Protein AF-A0A917TTF2-F1 (afdb_monomer)

Mean predicted aligned error: 17.86 Å

Secondary structure (DSSP, 8-state):
-HHHHHHHHHHHHTT-HHHHHHHHHHHHHHHHHHHHHHHHHHHTT---THHHHHHHHHHHHIIIIIHHHHHHHHHHHHHHHHHHHHHHHHHHIIIIIHHHHHHHHHHHHHHHHHHHHHHHHHHHHHHHHHHHHHHHHHHHHHHS-HHHHHHHHHHHHHHHHHHHHHHHHHHHHHHHS--

InterPro domains:
  IPR019074 Spore cortex biosynthesis protein, YabQ [PF09578] (3-66)
  IPR019074 Spore cortex biosynthesis protein, YabQ [TIGR02893] (2-68)

pLDDT: mean 77.62, std 12.21, range [43.19, 96.94]

Structure (mmCIF, N/CA/C/O backbone):
data_AF-A0A917TTF2-F1
#
_entry.id   AF-A0A917TTF2-F1
#
loop_
_atom_site.group_PDB
_atom_site.id
_atom_site.type_symbol
_atom_site.label_atom_id
_atom_site.label_alt_id
_atom_site.label_comp_id
_atom_site.label_asym_id
_atom_site.label_entity_id
_atom_site.label_seq_id
_atom_site.pdbx_PDB_ins_code
_atom_site.Cartn_x
_atom_site.Cartn_y
_atom_site.Cartn_z
_atom_site.occupancy
_atom_site.B_iso_or_equiv
_atom_site.auth_seq_id
_atom_site.auth_comp_id
_atom_site.auth_asym_id
_atom_site.auth_atom_id
_atom_site.pdbx_PDB_model_num
ATOM 1 N N . MET A 1 1 ? -7.653 -17.403 18.836 1.00 43.19 1 MET A N 1
ATOM 2 C CA . MET A 1 1 ? -7.557 -16.741 17.517 1.00 43.19 1 MET A CA 1
ATOM 3 C C . MET A 1 1 ? -8.223 -15.364 17.493 1.00 43.19 1 MET A C 1
ATOM 5 O O . MET A 1 1 ? -7.494 -14.400 17.351 1.00 43.19 1 MET A O 1
ATOM 9 N N . ALA A 1 2 ? -9.536 -15.215 17.734 1.00 46.69 2 ALA A N 1
ATOM 10 C CA . ALA A 1 2 ? -10.196 -13.890 17.757 1.00 46.69 2 ALA A CA 1
ATOM 11 C C . ALA A 1 2 ? -9.685 -12.933 18.865 1.00 46.69 2 ALA A C 1
ATOM 13 O O . ALA A 1 2 ? -9.541 -11.736 18.640 1.00 46.69 2 ALA A O 1
ATOM 14 N N . LEU A 1 3 ? -9.325 -13.463 20.043 1.00 50.06 3 LEU A N 1
ATOM 15 C CA . LEU A 1 3 ? -8.791 -12.672 21.164 1.00 50.06 3 LEU A CA 1
ATOM 16 C C . LEU A 1 3 ? -7.419 -12.033 20.857 1.00 50.06 3 LEU A C 1
ATOM 18 O O . LEU A 1 3 ? -7.104 -10.950 21.342 1.00 50.06 3 LEU A O 1
ATOM 22 N N . GLU A 1 4 ? -6.599 -12.697 20.040 1.00 48.78 4 GLU A N 1
ATOM 23 C CA . GLU A 1 4 ? -5.262 -12.216 19.668 1.00 48.78 4 GLU A CA 1
ATOM 24 C C . GLU A 1 4 ? -5.337 -11.112 18.611 1.00 48.78 4 GLU A C 1
ATOM 26 O O . GLU A 1 4 ? -4.549 -10.169 18.645 1.00 48.78 4 GLU A O 1
ATOM 31 N N . THR A 1 5 ? -6.318 -11.183 17.705 1.00 56.19 5 THR A N 1
ATOM 32 C CA . THR A 1 5 ? -6.601 -10.104 16.751 1.00 56.19 5 THR A CA 1
ATOM 33 C C . THR A 1 5 ? -7.140 -8.873 17.482 1.00 56.19 5 THR A C 1
ATOM 35 O O . THR A 1 5 ? -6.678 -7.765 17.223 1.00 56.19 5 THR A O 1
ATOM 38 N N . PHE A 1 6 ? -8.027 -9.067 18.464 1.00 59.03 6 PHE A N 1
ATOM 39 C CA . PHE A 1 6 ? -8.585 -7.985 19.282 1.00 59.03 6 PHE A CA 1
ATOM 40 C C . PHE A 1 6 ? -7.506 -7.247 20.093 1.00 59.03 6 PHE A C 1
ATOM 42 O O . PHE A 1 6 ? -7.416 -6.023 20.018 1.00 59.03 6 PHE A O 1
ATOM 49 N N . ARG A 1 7 ? -6.604 -7.982 20.766 1.00 55.06 7 ARG A N 1
ATOM 50 C CA . ARG A 1 7 ? -5.466 -7.392 21.507 1.00 55.06 7 ARG A CA 1
ATOM 51 C C . ARG A 1 7 ? -4.496 -6.612 20.622 1.00 55.06 7 ARG A C 1
ATOM 53 O O . ARG A 1 7 ? -3.885 -5.659 21.082 1.00 55.06 7 ARG A O 1
ATOM 60 N N . ARG A 1 8 ? -4.346 -6.993 19.351 1.00 56.19 8 ARG A N 1
ATOM 61 C CA . ARG A 1 8 ? -3.446 -6.308 18.409 1.00 56.19 8 ARG A CA 1
ATOM 62 C C . ARG A 1 8 ? -4.051 -5.023 17.829 1.00 56.19 8 ARG A C 1
ATOM 64 O O . ARG A 1 8 ? -3.306 -4.131 17.432 1.00 56.19 8 ARG A O 1
ATOM 71 N N . PHE A 1 9 ? -5.380 -4.908 17.798 1.00 56.12 9 PHE A N 1
ATOM 72 C CA . PHE A 1 9 ? -6.087 -3.670 17.440 1.00 56.12 9 PHE A CA 1
ATOM 73 C C . PHE A 1 9 ? -6.319 -2.736 18.642 1.00 56.12 9 PHE A C 1
ATOM 75 O O . PHE A 1 9 ? -6.465 -1.528 18.448 1.00 56.12 9 PHE A O 1
ATOM 82 N N . GLU A 1 10 ? -6.272 -3.256 19.871 1.00 58.41 10 GLU A N 1
ATOM 83 C CA . GLU A 1 10 ? -6.320 -2.475 21.117 1.00 58.41 10 GLU A CA 1
ATOM 84 C C . GLU A 1 10 ? -5.201 -1.414 21.188 1.00 58.41 10 GLU A C 1
ATOM 86 O O . GLU A 1 10 ? -5.439 -0.276 21.598 1.00 58.41 10 GLU A O 1
ATOM 91 N N . ASP A 1 11 ? -4.009 -1.731 20.672 1.00 56.56 11 ASP A N 1
ATOM 92 C CA . ASP A 1 11 ? -2.872 -0.801 20.615 1.00 56.56 11 ASP A CA 1
ATOM 93 C C . ASP A 1 11 ? -3.078 0.373 19.636 1.00 56.56 11 ASP A C 1
ATOM 95 O O . ASP A 1 11 ? -2.520 1.456 19.836 1.00 56.56 11 ASP A O 1
ATOM 99 N N . TYR A 1 12 ? -3.907 0.209 18.598 1.00 55.00 12 TYR A N 1
ATOM 100 C CA . TYR A 1 12 ? -4.188 1.276 17.628 1.00 55.00 12 TYR A CA 1
ATOM 101 C C . TYR A 1 12 ? -5.208 2.294 18.154 1.00 55.00 12 TYR A C 1
ATOM 103 O O . TYR A 1 12 ? -5.070 3.489 17.884 1.00 55.00 12 TYR A O 1
ATOM 111 N N . TRP A 1 13 ? -6.196 1.856 18.942 1.00 53.78 13 TRP A N 1
ATOM 112 C CA . TRP A 1 13 ? -7.197 2.757 19.535 1.00 53.78 13 TRP A CA 1
ATOM 113 C C . TRP A 1 13 ? -6.643 3.551 20.727 1.00 53.78 13 TRP A C 1
ATOM 115 O O . TRP A 1 13 ? -7.044 4.694 20.953 1.00 53.78 13 TRP A O 1
ATOM 125 N N . LYS A 1 14 ? -5.645 2.995 21.428 1.00 51.41 14 LYS A N 1
ATOM 126 C CA . LYS A 1 14 ? -4.954 3.629 22.565 1.00 51.41 14 LYS A CA 1
ATOM 127 C C . LYS A 1 14 ? -4.203 4.920 22.225 1.00 51.41 14 LYS A C 1
ATOM 129 O O . LYS A 1 14 ? -3.852 5.672 23.130 1.00 51.41 14 LYS A O 1
ATOM 134 N N . LYS A 1 15 ? -3.935 5.193 20.943 1.00 57.72 15 LYS A N 1
ATOM 135 C CA . LYS A 1 15 ? -3.137 6.357 20.523 1.00 57.72 15 LYS A CA 1
ATOM 136 C C . LYS A 1 15 ? -3.909 7.680 20.556 1.00 57.72 15 LYS A C 1
ATOM 138 O O . LYS A 1 15 ? -3.298 8.725 20.761 1.00 57.72 15 LYS A O 1
ATOM 143 N N . ASN A 1 16 ? -5.236 7.647 20.405 1.00 61.50 16 ASN A N 1
ATOM 144 C CA . ASN A 1 16 ? -6.077 8.845 20.462 1.00 61.50 16 ASN A CA 1
ATOM 145 C C . ASN A 1 16 ? -6.651 9.034 21.866 1.00 61.50 16 ASN A C 1
ATOM 147 O O . ASN A 1 16 ? -7.803 8.699 22.141 1.00 61.50 16 ASN A O 1
ATOM 151 N N . ILE A 1 17 ? -5.830 9.623 22.738 1.00 70.50 17 ILE A N 1
ATOM 152 C CA . ILE A 1 17 ? -6.153 9.904 24.143 1.00 70.50 17 ILE A CA 1
ATOM 153 C C . ILE A 1 17 ? -7.509 10.616 24.290 1.00 70.50 17 ILE A C 1
ATOM 155 O O . ILE A 1 17 ? -8.318 10.231 25.125 1.00 70.50 17 ILE A O 1
ATOM 159 N N . ILE A 1 18 ? -7.808 11.579 23.412 1.00 71.44 18 ILE A N 1
ATOM 160 C CA . ILE A 1 18 ? -9.041 12.382 23.459 1.00 71.44 18 ILE A CA 1
ATOM 161 C C . ILE A 1 18 ? -10.286 11.517 23.235 1.00 71.44 18 ILE A C 1
ATOM 163 O O . ILE A 1 18 ? -11.265 11.636 23.967 1.00 71.44 18 ILE A O 1
ATOM 167 N N . PHE A 1 19 ? -10.249 10.627 22.240 1.00 69.00 19 PHE A N 1
ATOM 168 C CA . PHE A 1 19 ? -11.382 9.754 21.936 1.00 69.00 19 PHE A CA 1
ATOM 169 C C . PHE A 1 19 ? -11.613 8.747 23.064 1.00 69.00 19 PHE A C 1
ATOM 171 O O . PHE A 1 19 ? -12.755 8.506 23.449 1.00 69.00 19 PHE A O 1
ATOM 178 N N . ASN A 1 20 ? -10.530 8.215 23.635 1.00 71.38 20 ASN A N 1
ATOM 179 C CA . ASN A 1 20 ? -10.618 7.267 24.738 1.00 71.38 20 ASN A CA 1
ATOM 180 C C . ASN A 1 20 ? -11.238 7.919 25.984 1.00 71.38 20 ASN A C 1
ATOM 182 O O . ASN A 1 20 ? -12.194 7.383 26.535 1.00 71.38 20 ASN A O 1
ATOM 186 N N . TYR A 1 21 ? -10.789 9.126 26.349 1.00 77.38 21 TYR A N 1
ATOM 187 C CA . TYR A 1 21 ? -11.379 9.878 27.460 1.00 77.38 21 TYR A CA 1
ATOM 188 C C . TYR A 1 21 ? -12.840 10.258 27.213 1.00 77.38 21 TYR A C 1
ATOM 190 O O . TYR A 1 21 ? -13.649 10.177 28.132 1.00 77.38 21 TYR A O 1
ATOM 198 N N . MET A 1 22 ? -13.210 10.647 25.989 1.00 75.38 22 MET A N 1
ATOM 199 C CA . MET A 1 22 ? -14.601 10.983 25.663 1.00 75.38 22 MET A CA 1
ATOM 200 C C . MET A 1 22 ? -15.526 9.768 25.812 1.00 75.38 22 MET A C 1
ATOM 202 O O . MET A 1 22 ? -16.625 9.887 26.359 1.00 75.38 22 MET A O 1
ATOM 206 N N . MET A 1 23 ? -15.075 8.599 25.351 1.00 73.75 23 MET A N 1
ATOM 207 C CA . MET A 1 23 ? -15.818 7.345 25.482 1.00 73.75 23 MET A CA 1
ATOM 208 C C . MET A 1 23 ? -15.903 6.896 26.942 1.00 73.75 23 MET A C 1
ATOM 210 O O . MET A 1 23 ? -16.971 6.484 27.387 1.00 73.75 23 MET A O 1
ATOM 214 N N . GLU A 1 24 ? -14.818 7.035 27.703 1.00 77.69 24 GLU A N 1
ATOM 215 C CA . GLU A 1 24 ? -14.765 6.687 29.123 1.00 77.69 24 GLU A CA 1
ATOM 216 C C . GLU A 1 24 ? -15.676 7.595 29.964 1.00 77.69 24 GLU A C 1
ATOM 218 O O . GLU A 1 24 ? -16.508 7.100 30.722 1.00 77.69 24 GLU A O 1
ATOM 223 N N . ILE A 1 25 ? -15.616 8.915 29.763 1.00 79.56 25 ILE A N 1
ATOM 224 C CA . ILE A 1 25 ? -16.509 9.882 30.422 1.00 79.56 25 ILE A CA 1
ATOM 225 C C . ILE A 1 25 ? -17.969 9.604 30.065 1.00 79.56 25 ILE A C 1
ATOM 227 O O . ILE A 1 25 ? -18.820 9.577 30.954 1.00 79.56 25 ILE A O 1
ATOM 231 N N . SER A 1 26 ? -18.267 9.366 28.785 1.00 73.56 26 SER A N 1
ATOM 232 C CA . SER A 1 26 ? -19.633 9.059 28.347 1.00 73.56 26 SER A CA 1
ATOM 233 C C . SER A 1 26 ? -20.140 7.769 28.982 1.00 73.56 26 SER A C 1
ATOM 235 O O . SER A 1 26 ? -21.276 7.725 29.442 1.00 73.56 26 SER A O 1
ATOM 237 N N . PHE A 1 27 ? -19.296 6.740 29.066 1.00 79.31 27 PHE A N 1
ATOM 238 C CA . PHE A 1 27 ? -19.631 5.479 29.717 1.00 79.31 27 PHE A CA 1
ATOM 239 C C . PHE A 1 27 ? -19.938 5.672 31.208 1.00 79.31 27 PHE A C 1
ATOM 241 O O . PHE A 1 27 ? -21.000 5.251 31.667 1.00 79.31 27 PHE A O 1
ATOM 248 N N . TRP A 1 28 ? -19.064 6.356 31.954 1.00 79.62 28 TRP A N 1
ATOM 249 C CA . TRP A 1 28 ? -19.274 6.625 33.380 1.00 79.62 28 TRP A CA 1
ATOM 250 C C . TRP A 1 28 ? -20.521 7.472 33.639 1.00 79.62 28 TRP A C 1
ATOM 252 O O . TRP A 1 28 ? -21.269 7.195 34.580 1.00 79.62 28 TRP A O 1
ATOM 262 N N . LEU A 1 29 ? -20.783 8.472 32.796 1.00 81.75 29 LEU A N 1
ATOM 263 C CA . LEU A 1 29 ? -21.955 9.333 32.920 1.00 81.75 29 LEU A CA 1
ATOM 264 C C . LEU A 1 29 ? -23.242 8.542 32.673 1.00 81.75 29 LEU A C 1
ATOM 266 O O . LEU A 1 29 ? -24.164 8.614 33.480 1.00 81.75 29 LEU A O 1
ATOM 270 N N . LEU A 1 30 ? -23.281 7.731 31.616 1.00 82.88 30 LEU A N 1
ATOM 271 C CA . LEU A 1 30 ? -24.442 6.913 31.262 1.00 82.88 30 LEU A CA 1
ATOM 272 C C . LEU A 1 30 ? -24.700 5.828 32.322 1.00 82.88 30 LEU A C 1
ATOM 274 O O . LEU A 1 30 ? -25.840 5.646 32.747 1.00 82.88 30 LEU A O 1
ATOM 278 N N . GLN A 1 31 ? -23.643 5.187 32.830 1.00 78.94 31 GLN A N 1
ATOM 279 C CA . GLN A 1 31 ? -23.720 4.221 33.930 1.00 78.94 31 GLN A CA 1
ATOM 280 C C . GLN A 1 31 ? -24.285 4.859 35.207 1.00 78.94 31 GLN A C 1
ATOM 282 O O . GLN A 1 31 ? -25.188 4.303 35.834 1.00 78.94 31 GLN A O 1
ATOM 287 N N . THR A 1 32 ? -23.792 6.044 35.575 1.00 81.38 32 THR A N 1
ATOM 288 C CA . THR A 1 32 ? -24.266 6.777 36.759 1.00 81.38 32 THR A CA 1
ATOM 289 C C . THR A 1 32 ? -25.716 7.220 36.581 1.00 81.38 32 THR A C 1
ATOM 291 O O . THR A 1 32 ? -26.508 7.096 37.511 1.00 81.38 32 THR A O 1
ATOM 294 N N . LEU A 1 33 ? -26.093 7.669 35.379 1.00 83.44 33 LEU A N 1
ATOM 295 C CA . LEU A 1 33 ? -27.455 8.090 35.056 1.00 83.44 33 LEU A CA 1
ATOM 296 C C . LEU A 1 33 ? -28.449 6.926 35.159 1.00 83.44 33 LEU A C 1
ATOM 298 O O . LEU A 1 33 ? -29.500 7.074 35.777 1.00 83.44 33 LEU A O 1
ATOM 302 N N . ILE A 1 34 ? -28.104 5.761 34.599 1.00 81.56 34 ILE A N 1
ATOM 303 C CA . ILE A 1 34 ? -28.922 4.542 34.693 1.00 81.56 34 ILE A CA 1
ATOM 304 C C . ILE A 1 34 ? -29.066 4.115 36.153 1.00 81.56 34 ILE A C 1
ATOM 306 O O . ILE A 1 34 ? -30.174 3.824 36.605 1.00 81.56 34 ILE A O 1
ATOM 310 N N . LEU A 1 35 ? -27.961 4.095 36.901 1.00 77.44 35 LEU A N 1
ATOM 311 C CA . LEU A 1 35 ? -27.954 3.667 38.296 1.00 77.44 35 LEU A CA 1
ATOM 312 C C . LEU A 1 35 ? -28.788 4.612 39.175 1.00 77.44 35 LEU A C 1
ATOM 314 O O . LEU A 1 35 ? -29.586 4.149 39.988 1.00 77.44 35 LEU A O 1
ATOM 318 N N . PHE A 1 36 ? -28.671 5.923 38.955 1.00 77.88 36 PHE A N 1
ATOM 319 C CA . PHE A 1 36 ? -29.456 6.944 39.647 1.00 77.88 36 PHE A CA 1
ATOM 320 C C . PHE A 1 36 ? -30.945 6.878 39.285 1.00 77.88 36 PHE A C 1
ATOM 322 O O . PHE A 1 36 ? -31.795 6.939 40.171 1.00 77.88 36 PHE A O 1
ATOM 329 N N . TYR A 1 37 ? -31.272 6.691 38.002 1.00 80.44 37 TYR A N 1
ATOM 330 C CA . TYR A 1 37 ? -32.652 6.517 37.544 1.00 80.44 37 TYR A CA 1
ATOM 331 C C . TYR A 1 37 ? -33.309 5.290 38.187 1.00 80.44 37 TYR A C 1
ATOM 333 O O . TYR A 1 37 ? -34.432 5.374 38.684 1.00 80.44 37 TYR A O 1
ATOM 341 N N . LEU A 1 38 ? -32.592 4.166 38.249 1.00 76.19 38 LEU A N 1
ATOM 342 C CA . LEU A 1 38 ? -33.085 2.948 38.889 1.00 76.19 38 LEU A CA 1
ATOM 343 C C . LEU A 1 38 ? -33.321 3.154 40.398 1.00 76.19 38 LEU A C 1
ATOM 345 O O . LEU A 1 38 ? -34.359 2.757 40.924 1.00 76.19 38 LEU A O 1
ATOM 349 N N . LEU A 1 39 ? -32.387 3.817 41.089 1.00 72.62 39 LEU A N 1
ATOM 350 C CA . LEU A 1 39 ? -32.505 4.193 42.506 1.00 72.62 39 LEU A CA 1
ATOM 351 C C . LEU A 1 39 ? -33.721 5.089 42.778 1.00 72.62 39 LEU A C 1
ATOM 353 O O . LEU A 1 39 ? -34.422 4.908 43.779 1.00 72.62 39 LEU A O 1
ATOM 357 N N . PHE A 1 40 ? -33.969 6.041 41.880 1.00 73.00 40 PHE A N 1
ATOM 358 C CA . PHE A 1 40 ? -35.092 6.964 41.969 1.00 73.00 40 PHE A CA 1
ATOM 359 C C . PHE A 1 40 ? -36.432 6.237 41.806 1.00 73.00 40 PHE A C 1
ATOM 361 O O . PHE A 1 40 ? -37.310 6.385 42.653 1.00 73.00 40 PHE A O 1
ATOM 368 N N . VAL A 1 41 ? -36.565 5.397 40.773 1.00 72.44 41 VAL A N 1
ATOM 369 C CA . VAL A 1 41 ? -37.809 4.663 40.475 1.00 72.44 41 VAL A CA 1
ATOM 370 C C . VAL A 1 41 ? -38.163 3.654 41.566 1.00 72.44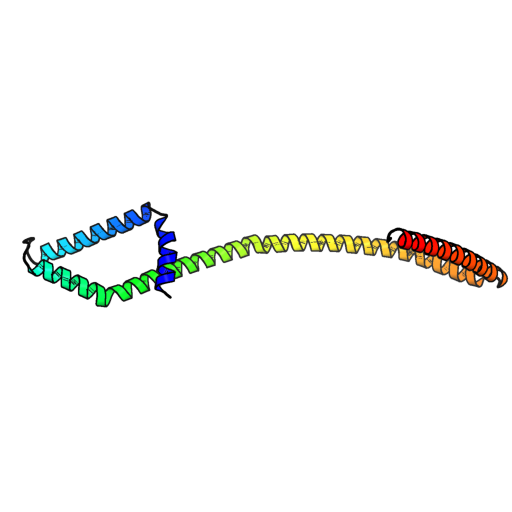 41 VAL A C 1
ATOM 372 O O . VAL A 1 41 ? -39.335 3.494 41.894 1.00 72.44 41 VAL A O 1
ATOM 375 N N . VAL A 1 42 ? -37.172 2.952 42.118 1.00 67.00 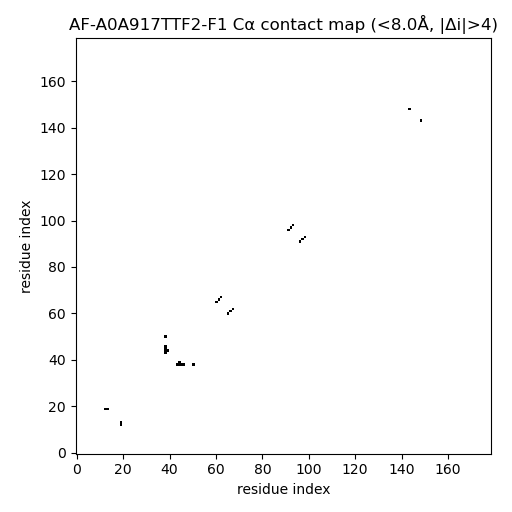42 VAL A N 1
ATOM 376 C CA . VAL A 1 42 ? -37.442 1.809 43.003 1.00 67.00 42 VAL A CA 1
ATOM 377 C C . VAL A 1 42 ? -37.620 2.226 44.461 1.00 67.00 42 VAL A C 1
ATOM 379 O O . VAL A 1 42 ? -38.318 1.531 45.197 1.00 67.00 42 VAL A O 1
ATOM 382 N N . ASN A 1 43 ? -36.994 3.318 44.914 1.00 65.12 43 ASN A N 1
ATOM 383 C CA . ASN A 1 43 ? -36.935 3.578 46.355 1.00 65.12 43 ASN A CA 1
ATOM 384 C C . ASN A 1 43 ? -36.917 5.057 46.768 1.00 65.12 43 ASN A C 1
ATOM 386 O O . ASN A 1 43 ? -36.477 5.354 47.877 1.00 65.12 43 ASN A O 1
ATOM 390 N N . ASN A 1 44 ? -37.328 5.995 45.900 1.00 70.25 44 ASN A N 1
ATOM 391 C CA . ASN A 1 44 ? -37.220 7.443 46.157 1.00 70.25 44 ASN A CA 1
ATOM 392 C C . ASN A 1 44 ? -35.806 7.882 46.623 1.00 70.25 44 ASN A C 1
ATOM 394 O O . ASN A 1 44 ? -35.660 8.905 47.288 1.00 70.25 44 ASN A O 1
ATOM 398 N N . GLY A 1 45 ? -34.756 7.115 46.294 1.00 63.53 45 GLY A N 1
ATOM 399 C CA . GLY A 1 45 ? -33.373 7.391 46.703 1.00 63.53 45 GLY A CA 1
ATOM 400 C C . GLY A 1 45 ? -32.885 6.752 48.015 1.00 63.53 45 GLY A C 1
ATOM 401 O O . GLY A 1 45 ? -31.758 7.034 48.416 1.00 63.53 45 GLY A O 1
ATOM 402 N N . GLU A 1 46 ? -33.649 5.879 48.686 1.00 65.06 46 GLU A N 1
ATOM 403 C CA . GLU A 1 46 ? -33.177 5.208 49.911 1.00 65.06 46 GLU A CA 1
ATOM 404 C C . GLU A 1 46 ? -32.314 3.962 49.602 1.00 65.06 46 GLU A C 1
ATOM 406 O O . GLU A 1 46 ? -32.724 3.052 48.872 1.00 65.06 46 GLU A O 1
ATOM 411 N N . VAL A 1 47 ? -31.099 3.890 50.159 1.00 62.12 47 VAL A N 1
ATOM 412 C CA . VAL A 1 47 ? -30.149 2.802 49.867 1.00 62.12 47 VAL A CA 1
ATOM 413 C C . VAL A 1 47 ? -30.451 1.580 50.741 1.00 62.12 47 VAL A C 1
ATOM 415 O O . VAL A 1 47 ? -30.235 1.602 51.950 1.00 62.12 47 VAL A O 1
ATOM 418 N N . ARG A 1 48 ? -30.939 0.489 50.135 1.00 70.88 48 ARG A N 1
ATOM 419 C CA . ARG A 1 48 ? -31.239 -0.789 50.810 1.00 70.88 48 ARG A CA 1
ATOM 420 C C . ARG A 1 48 ? -30.629 -1.984 50.061 1.00 70.88 48 ARG A C 1
ATOM 422 O O . ARG A 1 48 ? -30.258 -1.879 48.893 1.00 70.88 48 ARG A O 1
ATOM 429 N N . PHE A 1 49 ? -30.549 -3.138 50.731 1.00 73.12 49 PHE A N 1
ATOM 430 C CA . PHE A 1 49 ? -29.861 -4.365 50.278 1.00 73.12 49 PHE A CA 1
ATOM 431 C C . PHE A 1 49 ? -30.229 -4.839 48.854 1.00 73.12 49 PHE A C 1
ATOM 433 O O . PHE A 1 49 ? -29.419 -5.446 48.159 1.00 73.12 49 PHE A O 1
ATOM 440 N N . TYR A 1 50 ? -31.427 -4.514 48.368 1.00 71.69 50 TYR A N 1
ATOM 441 C CA . TYR A 1 50 ? -31.909 -4.888 47.034 1.00 71.69 50 TYR A CA 1
ATOM 442 C C . TYR A 1 50 ? -31.124 -4.227 45.890 1.00 71.69 50 TYR A C 1
ATOM 444 O O . TYR A 1 50 ? -31.098 -4.773 44.792 1.00 71.69 50 TYR A O 1
ATOM 452 N N . ILE A 1 51 ? -30.441 -3.101 46.133 1.00 73.94 51 ILE A N 1
ATOM 453 C CA . ILE A 1 51 ? -29.584 -2.442 45.131 1.00 73.94 51 ILE A CA 1
ATOM 454 C C . ILE A 1 51 ? -28.375 -3.318 44.801 1.00 73.94 51 ILE A C 1
ATOM 456 O O . ILE A 1 51 ? -28.029 -3.469 43.633 1.00 73.94 51 ILE A O 1
ATOM 460 N N . PHE A 1 52 ? -27.777 -3.968 45.802 1.00 75.19 52 PHE A N 1
ATOM 461 C CA . PHE A 1 52 ? -26.705 -4.937 45.566 1.00 75.19 52 PHE A CA 1
ATOM 462 C C . PHE A 1 52 ? -27.196 -6.112 44.722 1.00 75.19 52 PHE A C 1
ATOM 464 O O . PHE A 1 52 ? -26.512 -6.537 43.792 1.00 75.19 52 PHE A O 1
ATOM 471 N N . LEU A 1 53 ? -28.410 -6.594 44.997 1.00 79.31 53 LEU A N 1
ATOM 472 C CA . LEU A 1 53 ? -29.028 -7.665 44.222 1.00 79.31 53 LEU A CA 1
ATOM 473 C C . LEU A 1 53 ? -29.332 -7.230 42.780 1.00 79.31 53 LEU A C 1
ATOM 475 O O . LEU A 1 53 ? -29.079 -7.990 41.850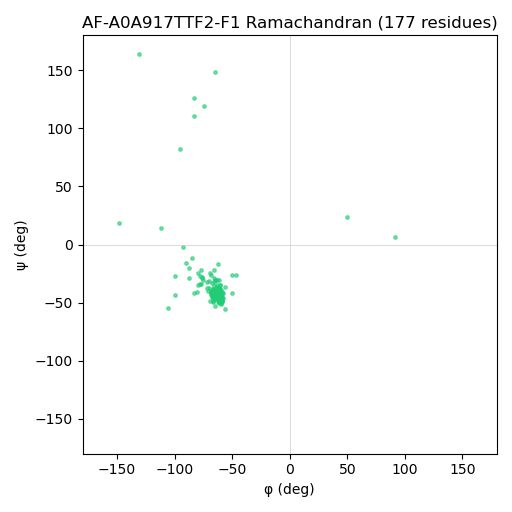 1.00 79.31 53 LEU A O 1
ATOM 479 N N . ALA A 1 54 ? -29.813 -6.001 42.581 1.00 80.06 54 ALA A N 1
ATOM 480 C CA . ALA A 1 54 ? -30.070 -5.427 41.263 1.00 80.06 54 ALA A CA 1
ATOM 481 C C . ALA A 1 54 ? -28.778 -5.225 40.457 1.00 80.06 54 ALA A C 1
ATOM 483 O O . ALA A 1 54 ? -28.761 -5.526 39.267 1.00 80.06 54 ALA A O 1
ATOM 484 N N . VAL A 1 55 ? -27.683 -4.791 41.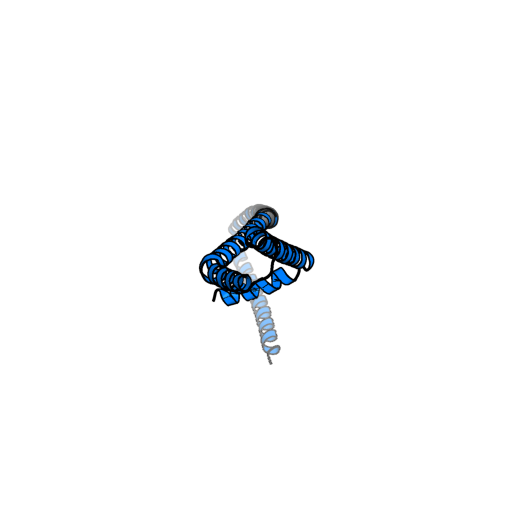091 1.00 78.56 55 VAL A N 1
ATOM 485 C CA . VAL A 1 55 ? -26.366 -4.659 40.443 1.00 78.56 55 VAL A CA 1
ATOM 486 C C . VAL A 1 55 ? -25.801 -6.029 40.062 1.00 78.56 55 VAL A C 1
ATOM 488 O O . VAL A 1 55 ? -25.357 -6.208 38.930 1.00 78.56 55 VAL A O 1
ATOM 491 N N . LEU A 1 56 ? -25.864 -7.018 40.959 1.00 82.00 56 LEU A N 1
ATOM 492 C CA . LEU A 1 56 ? -25.413 -8.384 40.668 1.00 82.00 56 LEU A CA 1
ATOM 493 C C . LEU A 1 56 ? -26.249 -9.040 39.559 1.00 82.00 56 LEU A C 1
ATOM 495 O O . LEU A 1 56 ? -25.697 -9.655 38.647 1.00 82.00 56 LEU A O 1
ATOM 499 N N . CYS A 1 57 ? -27.571 -8.873 39.602 1.00 82.00 57 CYS A N 1
ATOM 500 C CA . CYS A 1 57 ? -28.480 -9.393 38.583 1.00 82.00 57 CYS A CA 1
ATOM 501 C C . CYS A 1 57 ? -28.289 -8.676 37.238 1.00 82.00 57 CYS A C 1
ATOM 503 O O . CYS A 1 57 ? -28.192 -9.326 36.200 1.00 82.00 57 CYS A O 1
ATOM 505 N N . GLY A 1 58 ? -28.142 -7.349 37.251 1.00 81.50 58 GLY A N 1
ATOM 506 C CA . GLY A 1 58 ? -27.837 -6.549 36.067 1.00 81.50 58 GLY A CA 1
ATOM 507 C C . GLY A 1 58 ? -26.503 -6.940 35.431 1.00 81.50 58 GLY A C 1
ATOM 508 O O . GLY A 1 58 ? -26.425 -7.077 34.212 1.00 81.50 58 GLY A O 1
ATOM 509 N N . PHE A 1 59 ? -25.478 -7.214 36.243 1.00 80.19 59 PHE A N 1
ATOM 510 C CA . PHE A 1 59 ? -24.191 -7.717 35.764 1.00 80.19 59 PHE A CA 1
ATOM 511 C C . PHE A 1 59 ? -24.316 -9.110 35.132 1.00 80.19 59 PHE A C 1
ATOM 513 O O . PHE A 1 59 ? -23.804 -9.335 34.036 1.00 80.19 59 PHE A O 1
ATOM 520 N N . ALA A 1 60 ? -25.045 -10.034 35.763 1.00 83.06 60 ALA A N 1
ATOM 521 C CA . ALA A 1 60 ? -25.282 -11.370 35.212 1.00 83.06 60 ALA A CA 1
ATOM 522 C C . ALA A 1 60 ? -26.104 -11.333 33.906 1.00 83.06 60 ALA A C 1
ATOM 524 O O . ALA A 1 60 ? -25.801 -12.051 32.946 1.00 83.06 60 ALA A O 1
ATOM 525 N N . ALA A 1 61 ? -27.114 -10.465 33.835 1.00 81.12 61 ALA A N 1
ATOM 526 C CA . ALA A 1 61 ? -27.903 -10.237 32.629 1.00 81.12 61 ALA A CA 1
ATOM 527 C C . ALA A 1 61 ? -27.049 -9.622 31.509 1.00 81.12 61 ALA A C 1
ATOM 529 O O . ALA A 1 61 ? -27.084 -10.098 30.375 1.00 81.12 61 ALA A O 1
ATOM 530 N N . TYR A 1 62 ? -26.217 -8.625 31.824 1.00 76.62 62 TYR A N 1
ATOM 531 C CA . TYR A 1 62 ? -25.265 -8.048 30.875 1.00 76.62 62 TYR A CA 1
ATOM 532 C C . TYR A 1 62 ? -24.294 -9.104 30.331 1.00 76.62 62 TYR A C 1
ATOM 534 O O . TYR A 1 62 ? -24.138 -9.239 29.115 1.00 76.62 62 TYR A O 1
ATOM 542 N N . GLN A 1 63 ? -23.698 -9.901 31.219 1.00 76.75 63 GLN A N 1
ATOM 543 C CA . GLN A 1 63 ? -22.722 -10.923 30.852 1.00 76.75 63 GLN A CA 1
ATOM 544 C C . GLN A 1 63 ? -23.330 -12.025 29.970 1.00 76.75 63 GLN A C 1
ATOM 546 O O . GLN A 1 63 ? -22.673 -12.503 29.047 1.00 76.75 63 GLN A O 1
ATOM 551 N N . SER A 1 64 ? -24.575 -12.431 30.236 1.00 78.31 64 SER A N 1
ATOM 552 C CA . SER A 1 64 ? -25.234 -13.532 29.517 1.00 78.31 64 SER A CA 1
ATOM 553 C C . SER A 1 64 ? -25.874 -13.113 28.190 1.00 78.31 64 SER A C 1
ATOM 555 O O . SER A 1 64 ? -25.751 -13.838 27.204 1.00 78.31 64 SER A O 1
ATOM 557 N N . LEU A 1 65 ? -26.537 -11.953 28.138 1.00 73.94 65 LEU A N 1
ATOM 558 C CA . LEU A 1 65 ? -27.308 -11.515 26.967 1.00 73.94 65 LEU A CA 1
ATOM 559 C C . LEU A 1 65 ? -26.542 -10.521 26.094 1.00 73.94 65 LEU A C 1
ATOM 561 O O . LEU A 1 65 ? -26.551 -10.625 24.866 1.00 73.94 65 LEU A O 1
ATOM 565 N N . PHE A 1 66 ? -25.872 -9.552 26.712 1.00 74.12 66 PHE A N 1
ATOM 566 C CA . PHE A 1 66 ? -25.383 -8.372 26.001 1.00 74.12 66 PHE A CA 1
ATOM 567 C C . PHE A 1 66 ? -23.902 -8.446 25.644 1.00 74.12 66 PHE A C 1
ATOM 569 O O . PHE A 1 66 ? -23.521 -7.893 24.615 1.00 74.12 66 PHE A O 1
ATOM 576 N N . ALA A 1 67 ? -23.078 -9.181 26.395 1.00 76.00 67 ALA A N 1
ATOM 577 C CA . ALA A 1 67 ? -21.644 -9.291 26.116 1.00 76.00 67 ALA A CA 1
ATOM 578 C C . ALA A 1 67 ? -21.357 -9.862 24.713 1.00 76.00 67 ALA A C 1
ATOM 580 O O . ALA A 1 67 ? -20.557 -9.309 23.959 1.00 76.00 67 ALA A O 1
ATOM 581 N N . SER A 1 68 ? -22.055 -10.933 24.315 1.00 75.12 68 SER A N 1
ATOM 582 C CA . SER A 1 68 ? -21.867 -11.532 22.985 1.00 75.12 68 SER A CA 1
ATOM 583 C C . SER A 1 68 ? -22.362 -10.616 21.861 1.00 75.12 68 SER A C 1
ATOM 585 O O . SER A 1 68 ? -21.700 -10.479 20.831 1.00 75.12 68 SER A O 1
ATOM 587 N N . TYR A 1 69 ? -23.508 -9.960 22.062 1.00 76.88 69 TYR A N 1
ATOM 588 C CA . TYR A 1 69 ? -24.074 -9.036 21.080 1.00 76.88 69 TYR A CA 1
ATOM 589 C C . TYR A 1 69 ? -23.194 -7.795 20.898 1.00 76.88 69 TYR A C 1
ATOM 591 O O . TYR A 1 69 ? -22.885 -7.418 19.768 1.00 76.88 69 TYR A O 1
ATOM 599 N N . TYR A 1 70 ? -22.729 -7.214 22.003 1.00 75.25 70 TYR A N 1
ATOM 600 C CA . TYR A 1 70 ? -21.853 -6.049 22.015 1.00 75.25 70 TYR A CA 1
ATOM 601 C C . TYR A 1 70 ? -20.531 -6.328 21.293 1.00 75.25 70 TYR A C 1
ATOM 603 O O . TYR A 1 70 ? -20.167 -5.577 20.390 1.00 75.25 70 TYR A O 1
ATOM 611 N N . CYS A 1 71 ? -19.860 -7.447 21.597 1.00 77.69 71 CYS A N 1
ATOM 612 C CA . CYS A 1 71 ? -18.622 -7.825 20.909 1.00 77.69 71 CYS A CA 1
ATOM 613 C C . CYS A 1 71 ? -18.829 -8.008 19.399 1.00 77.69 71 CYS A C 1
ATOM 615 O O . CYS A 1 71 ? -18.042 -7.499 18.605 1.00 77.69 71 CYS A O 1
ATOM 617 N N . ARG A 1 72 ? -19.917 -8.675 18.985 1.00 74.19 72 ARG A N 1
ATOM 618 C CA . ARG A 1 72 ? -20.235 -8.872 17.558 1.00 74.19 72 ARG A CA 1
ATOM 619 C C . ARG A 1 72 ? -20.523 -7.559 16.837 1.00 74.19 72 ARG A C 1
ATOM 621 O O . ARG A 1 72 ? -20.119 -7.392 15.689 1.00 74.19 72 ARG A O 1
ATOM 628 N N . LEU A 1 73 ? -21.239 -6.641 17.484 1.00 79.75 73 LEU A N 1
ATOM 629 C CA . LEU A 1 73 ? -21.563 -5.336 16.916 1.00 79.75 73 LEU A CA 1
ATOM 630 C C . LEU A 1 73 ? -20.304 -4.475 16.780 1.00 79.75 73 LEU A C 1
ATOM 632 O O . LEU A 1 73 ? -20.074 -3.887 15.726 1.00 79.75 73 LEU A O 1
ATOM 636 N N . LEU A 1 74 ? -19.456 -4.473 17.807 1.00 77.50 74 LEU A N 1
ATOM 637 C CA . LEU A 1 74 ? -18.189 -3.754 17.803 1.00 77.50 74 LEU A CA 1
ATOM 638 C C . LEU A 1 74 ? -17.243 -4.288 16.720 1.00 77.50 74 LEU A C 1
ATOM 640 O O . LEU A 1 74 ? -16.695 -3.511 15.942 1.00 77.50 74 LEU A O 1
ATOM 644 N N . GLU A 1 75 ? -17.120 -5.608 16.591 1.00 83.62 75 GLU A N 1
ATOM 645 C CA . GLU A 1 75 ? -16.312 -6.228 15.540 1.00 83.62 75 GLU A CA 1
ATOM 646 C C . GLU A 1 75 ? -16.866 -5.930 14.141 1.00 83.62 75 GLU A C 1
ATOM 648 O O . GLU A 1 75 ? -16.105 -5.634 13.217 1.00 83.62 75 GLU A O 1
ATOM 653 N N . ARG A 1 76 ? -18.194 -5.896 13.979 1.00 77.62 76 ARG A N 1
ATOM 654 C CA . ARG A 1 76 ? -18.830 -5.490 12.718 1.00 77.62 76 ARG A CA 1
ATOM 655 C C . ARG A 1 76 ? -18.546 -4.028 12.369 1.00 77.62 76 ARG A C 1
ATOM 657 O O . ARG A 1 76 ? -18.311 -3.718 11.203 1.00 77.62 76 ARG A O 1
ATOM 664 N N . ILE A 1 77 ? -18.525 -3.137 13.356 1.00 79.25 77 ILE A N 1
ATOM 665 C CA . ILE A 1 77 ? -18.181 -1.724 13.154 1.00 79.25 77 ILE A CA 1
ATOM 666 C C . ILE A 1 77 ? -16.711 -1.594 12.740 1.00 79.25 77 ILE A C 1
ATOM 668 O O . ILE A 1 77 ? -16.420 -0.964 11.725 1.00 79.25 77 ILE A O 1
ATOM 672 N N . ILE A 1 78 ? -15.793 -2.238 13.467 1.00 83.50 78 ILE A N 1
ATOM 673 C CA . ILE A 1 78 ? -14.352 -2.199 13.172 1.00 83.50 78 ILE A CA 1
ATOM 674 C C . ILE A 1 78 ? -14.076 -2.734 11.765 1.00 83.50 78 ILE A C 1
ATOM 676 O O . ILE A 1 78 ? -13.398 -2.081 10.973 1.00 83.50 78 ILE A O 1
ATOM 680 N N . THR A 1 79 ? -14.626 -3.903 11.432 1.00 80.44 79 THR A N 1
ATOM 681 C CA . THR A 1 79 ? -14.451 -4.513 10.105 1.00 80.44 79 THR A CA 1
ATOM 682 C C . THR A 1 79 ? -15.046 -3.652 8.993 1.00 80.44 79 THR A C 1
ATOM 684 O O . THR A 1 79 ? -14.429 -3.535 7.937 1.00 80.44 79 THR A O 1
ATOM 687 N N . SER A 1 80 ? -16.174 -2.975 9.234 1.00 82.31 80 SER A N 1
ATOM 688 C CA . SER A 1 80 ? -16.758 -2.029 8.271 1.00 82.31 80 SER A CA 1
ATOM 689 C C . SER A 1 80 ? -15.855 -0.817 8.034 1.00 82.31 80 SER A C 1
ATOM 691 O O . SER A 1 80 ? -15.633 -0.436 6.886 1.00 82.31 80 SER A O 1
ATOM 693 N N . PHE A 1 81 ? -15.275 -0.238 9.090 1.00 83.06 81 PHE A N 1
ATOM 694 C CA . PHE A 1 81 ? -14.311 0.858 8.947 1.00 83.06 81 PHE A CA 1
ATOM 695 C C . PHE A 1 81 ? -13.033 0.416 8.230 1.00 83.06 81 PHE A C 1
ATOM 697 O O . PHE A 1 81 ? -12.525 1.147 7.381 1.00 83.06 81 PHE A O 1
ATOM 704 N N . LEU A 1 82 ? -12.532 -0.786 8.523 1.00 83.19 82 LEU A N 1
ATOM 705 C CA . LEU A 1 82 ? -11.354 -1.334 7.851 1.00 83.19 82 LEU A CA 1
ATOM 706 C C . LEU A 1 82 ? -11.622 -1.576 6.358 1.00 83.19 82 LEU A C 1
ATOM 708 O O . LEU A 1 82 ? -10.772 -1.281 5.518 1.00 83.19 82 LEU A O 1
ATOM 712 N N . ALA A 1 83 ? -12.813 -2.082 6.026 1.00 80.94 83 ALA A N 1
ATOM 713 C CA . ALA A 1 83 ? -13.256 -2.265 4.649 1.00 80.94 83 ALA A CA 1
ATOM 714 C C . ALA A 1 83 ? -13.373 -0.921 3.917 1.00 80.94 83 ALA A C 1
ATOM 716 O O . ALA A 1 83 ? -12.888 -0.797 2.795 1.00 80.94 83 ALA A O 1
ATOM 717 N N . LEU A 1 84 ? -13.935 0.101 4.570 1.00 89.19 84 LEU A N 1
ATOM 718 C CA . LEU A 1 84 ? -14.015 1.455 4.022 1.00 89.19 84 LEU A CA 1
ATOM 719 C C . LEU A 1 84 ? -12.619 2.040 3.764 1.00 89.19 84 LEU A C 1
ATOM 721 O O . LEU A 1 84 ? -12.371 2.595 2.697 1.00 89.19 84 LEU A O 1
ATOM 725 N N . TYR A 1 85 ? -11.693 1.883 4.712 1.00 87.75 85 TYR A N 1
ATOM 726 C CA . TYR A 1 85 ? -10.316 2.350 4.561 1.00 87.75 85 TYR A CA 1
ATOM 727 C C . TYR A 1 85 ? -9.612 1.673 3.380 1.00 87.75 85 TYR A C 1
ATOM 729 O O . TYR A 1 85 ? -9.032 2.358 2.538 1.00 87.75 85 TYR A O 1
ATOM 737 N N . HIS A 1 86 ? -9.705 0.344 3.275 1.00 87.62 86 HIS A N 1
ATOM 738 C CA . HIS A 1 86 ? -9.136 -0.387 2.142 1.00 87.62 86 HIS A CA 1
ATOM 739 C C . HIS A 1 86 ? -9.767 0.020 0.812 1.00 87.62 86 HIS A C 1
ATOM 741 O O . HIS A 1 86 ? -9.052 0.164 -0.176 1.00 87.62 86 HIS A O 1
ATOM 747 N N . PHE A 1 87 ? -11.081 0.234 0.789 1.00 86.19 87 PHE A N 1
ATOM 748 C CA . PHE A 1 87 ? -11.790 0.688 -0.400 1.00 86.19 87 PHE A CA 1
ATOM 749 C C . PHE A 1 87 ? -11.295 2.064 -0.861 1.00 86.19 87 PHE A C 1
ATOM 751 O O . PHE A 1 87 ? -10.951 2.239 -2.028 1.00 86.19 87 PHE A O 1
ATOM 758 N N . VAL A 1 88 ? -11.169 3.024 0.060 1.00 88.69 88 VAL A N 1
ATOM 759 C CA . VAL A 1 88 ? -10.627 4.359 -0.243 1.00 88.69 88 VAL A CA 1
ATOM 760 C C . VAL A 1 88 ? -9.175 4.268 -0.708 1.00 88.69 88 VAL A C 1
ATOM 762 O O . VAL A 1 88 ? -8.813 4.891 -1.705 1.00 88.69 88 VAL A O 1
ATOM 765 N N . TYR A 1 89 ? -8.351 3.464 -0.035 1.00 89.38 89 TYR A N 1
ATOM 766 C CA . TYR A 1 89 ? -6.963 3.250 -0.431 1.00 89.38 89 TYR A CA 1
ATOM 767 C C . TYR A 1 89 ? -6.857 2.670 -1.847 1.00 89.38 89 TYR A C 1
ATOM 769 O O . TYR A 1 89 ? -6.100 3.194 -2.658 1.00 89.38 89 TYR A O 1
ATOM 777 N N . GLN A 1 90 ? -7.659 1.653 -2.180 1.00 87.38 90 GLN A N 1
ATOM 778 C CA . GLN A 1 90 ? -7.700 1.077 -3.528 1.00 87.38 90 GLN A CA 1
ATOM 779 C C . GLN A 1 90 ? -8.150 2.087 -4.580 1.00 87.38 90 GLN A C 1
ATOM 781 O O . GLN A 1 90 ? -7.584 2.109 -5.672 1.00 87.38 90 GLN A O 1
ATOM 786 N N . ILE A 1 91 ? -9.136 2.933 -4.271 1.00 86.50 91 ILE A N 1
ATOM 787 C CA . ILE A 1 91 ? -9.575 3.991 -5.186 1.00 86.50 91 ILE A CA 1
ATOM 788 C C . ILE A 1 91 ? -8.437 4.969 -5.450 1.00 86.50 91 ILE A C 1
ATOM 790 O O . ILE A 1 91 ? -8.149 5.257 -6.608 1.00 86.50 91 ILE A O 1
ATOM 794 N N . ILE A 1 92 ? -7.775 5.458 -4.401 1.00 88.12 92 ILE A N 1
ATOM 795 C CA . ILE A 1 92 ? -6.664 6.407 -4.531 1.00 88.12 92 ILE A CA 1
ATOM 796 C C . ILE A 1 92 ? -5.511 5.767 -5.309 1.00 88.12 92 ILE A C 1
ATOM 798 O O . ILE A 1 92 ? -4.970 6.390 -6.223 1.00 88.12 92 ILE A O 1
ATOM 802 N N . ASP A 1 93 ? -5.168 4.516 -4.998 1.00 84.19 93 ASP A N 1
ATOM 803 C CA . ASP A 1 93 ? -4.087 3.804 -5.675 1.00 84.19 93 ASP A CA 1
ATOM 804 C C . ASP A 1 93 ? -4.387 3.609 -7.171 1.00 84.19 93 ASP A C 1
ATOM 806 O O . ASP A 1 93 ? -3.578 3.918 -8.053 1.00 84.19 93 ASP A O 1
ATOM 810 N N . THR A 1 94 ? -5.618 3.203 -7.476 1.00 84.06 94 THR A N 1
ATOM 811 C CA . THR A 1 94 ? -6.077 2.991 -8.852 1.00 84.06 94 THR A CA 1
ATOM 812 C C . THR A 1 94 ? -6.184 4.307 -9.621 1.00 84.06 94 THR A C 1
ATOM 814 O O . THR A 1 94 ? -5.770 4.375 -10.773 1.00 84.06 94 THR A O 1
ATOM 817 N N . ILE A 1 95 ? -6.689 5.375 -9.008 1.00 83.12 95 ILE A N 1
ATOM 818 C CA . ILE A 1 95 ? -6.875 6.669 -9.679 1.00 83.12 95 ILE A CA 1
ATOM 819 C C . ILE A 1 95 ? -5.563 7.431 -9.849 1.00 83.12 95 ILE A C 1
ATOM 821 O O . ILE A 1 95 ? -5.454 8.201 -10.794 1.00 83.12 95 ILE A O 1
ATOM 825 N N . ILE A 1 96 ? -4.570 7.253 -8.977 1.00 85.62 96 ILE A N 1
ATOM 826 C CA . ILE A 1 96 ? -3.339 8.056 -9.028 1.00 85.62 96 ILE A CA 1
ATOM 827 C C . ILE A 1 96 ? -2.168 7.248 -9.581 1.00 85.62 96 ILE A C 1
ATOM 829 O O . ILE A 1 96 ? -1.536 7.661 -10.554 1.00 85.62 96 ILE A O 1
ATOM 833 N N . PHE A 1 97 ? -1.866 6.084 -9.003 1.00 85.75 97 PHE A N 1
ATOM 834 C CA . PHE A 1 97 ? -0.654 5.344 -9.363 1.00 85.75 97 PHE A CA 1
ATOM 835 C C . PHE A 1 97 ? -0.805 4.591 -10.680 1.00 85.75 97 PHE A C 1
ATOM 837 O O . PHE A 1 97 ? 0.161 4.479 -11.440 1.00 85.75 97 PHE A O 1
ATOM 844 N N . THR A 1 98 ? -2.007 4.097 -10.984 1.00 83.88 98 THR A N 1
ATOM 845 C CA . THR A 1 98 ? -2.251 3.384 -12.244 1.00 83.88 98 THR A CA 1
ATOM 846 C C . THR A 1 98 ? -2.087 4.301 -13.459 1.00 83.88 98 THR A C 1
ATOM 848 O O . THR A 1 98 ? -1.267 3.957 -14.314 1.00 83.88 98 THR A O 1
ATOM 851 N N . PRO A 1 99 ? -2.733 5.482 -13.568 1.00 84.12 99 PRO A N 1
ATOM 852 C CA . PRO A 1 99 ? -2.522 6.343 -14.733 1.00 84.12 99 PRO A CA 1
ATOM 853 C C . PRO A 1 99 ? -1.086 6.853 -14.843 1.00 84.12 99 PRO A C 1
ATOM 855 O O . PRO A 1 99 ? -0.585 6.998 -15.955 1.00 84.12 99 PRO A O 1
ATOM 858 N N . LEU A 1 100 ? -0.380 7.046 -13.725 1.00 89.88 100 LEU A N 1
ATOM 859 C CA . LEU A 1 100 ? 1.029 7.434 -13.758 1.00 89.88 100 LEU A CA 1
ATOM 860 C C . LEU A 1 100 ? 1.905 6.361 -14.426 1.00 89.88 100 LEU A C 1
ATOM 862 O O . LEU A 1 100 ? 2.753 6.679 -15.260 1.00 89.88 100 LEU A O 1
ATOM 866 N N . LYS A 1 101 ? 1.665 5.078 -14.121 1.00 90.50 101 LYS A N 1
ATOM 867 C CA . LYS A 1 101 ? 2.357 3.958 -14.782 1.00 90.50 101 LYS A CA 1
ATOM 868 C C . LYS A 1 101 ? 2.048 3.909 -16.277 1.00 90.50 101 LYS A C 1
ATOM 870 O O . LYS A 1 101 ? 2.970 3.742 -17.073 1.00 90.50 101 LYS A O 1
ATOM 875 N N . TRP A 1 102 ? 0.784 4.097 -16.658 1.00 90.69 102 TRP A N 1
ATOM 876 C CA . TRP A 1 102 ? 0.382 4.154 -18.067 1.00 90.69 102 TRP A CA 1
ATOM 877 C C . TRP A 1 102 ? 1.058 5.310 -18.808 1.00 90.69 102 TRP A C 1
ATOM 879 O O . TRP A 1 102 ? 1.550 5.105 -19.913 1.00 90.69 102 TRP A O 1
ATOM 889 N N . LEU A 1 103 ? 1.165 6.493 -18.196 1.00 91.25 103 LEU A N 1
ATOM 890 C CA . LEU A 1 103 ? 1.867 7.639 -18.786 1.00 91.25 103 LEU A CA 1
ATOM 891 C C . LEU A 1 103 ? 3.348 7.337 -19.046 1.00 91.25 103 LEU A C 1
ATOM 893 O O . LEU A 1 103 ? 3.855 7.635 -20.127 1.00 91.25 103 LEU A O 1
ATOM 897 N N . ILE A 1 104 ? 4.033 6.699 -18.093 1.00 93.94 104 ILE A N 1
ATOM 898 C CA . ILE A 1 104 ? 5.441 6.305 -18.256 1.00 93.94 104 ILE A CA 1
ATOM 899 C C . ILE A 1 104 ? 5.589 5.262 -19.372 1.00 93.94 104 ILE A C 1
ATOM 901 O O . ILE A 1 104 ? 6.488 5.373 -20.206 1.00 93.94 104 ILE A O 1
ATOM 905 N N . GLN A 1 105 ? 4.696 4.270 -19.427 1.00 93.75 105 GLN A N 1
ATOM 906 C CA . GLN A 1 105 ? 4.697 3.271 -20.499 1.00 93.75 105 GLN A CA 1
ATOM 907 C C . GLN A 1 105 ? 4.457 3.906 -21.871 1.00 93.75 105 GLN A C 1
ATOM 909 O O . GLN A 1 105 ? 5.126 3.541 -22.836 1.00 93.75 105 GLN A O 1
ATOM 914 N N . LEU A 1 106 ? 3.549 4.879 -21.957 1.00 93.19 106 LEU A N 1
ATOM 915 C CA . LEU A 1 106 ? 3.238 5.596 -23.191 1.00 93.19 106 LEU A CA 1
ATOM 916 C C . LEU A 1 106 ? 4.445 6.423 -23.658 1.00 93.19 106 LEU A C 1
ATOM 918 O O . LEU A 1 106 ? 4.821 6.347 -24.827 1.00 93.19 106 LEU A O 1
ATOM 922 N N . LEU A 1 107 ? 5.128 7.117 -22.741 1.00 95.19 107 LEU A N 1
ATOM 923 C CA . LEU A 1 107 ? 6.391 7.804 -23.034 1.00 95.19 107 LEU A CA 1
ATOM 924 C C . LEU A 1 107 ? 7.456 6.841 -23.571 1.00 95.19 107 LEU A C 1
ATOM 926 O O . LEU A 1 107 ? 8.096 7.131 -24.583 1.00 95.19 107 LEU A O 1
ATOM 930 N N . PHE A 1 108 ? 7.622 5.678 -22.938 1.00 96.81 108 PHE A N 1
ATOM 931 C CA . PHE A 1 108 ? 8.593 4.678 -23.382 1.00 96.81 108 PHE A CA 1
ATOM 932 C C . PHE A 1 108 ? 8.223 4.081 -24.748 1.00 96.81 108 PHE A C 1
ATOM 934 O O . PHE A 1 108 ? 9.092 3.871 -25.595 1.00 96.81 108 PHE A O 1
ATOM 941 N N . ALA A 1 109 ? 6.931 3.857 -24.996 1.00 95.81 109 ALA A N 1
ATOM 942 C CA . ALA A 1 109 ? 6.427 3.390 -26.282 1.00 95.81 109 ALA A CA 1
ATOM 943 C C . ALA A 1 109 ? 6.703 4.408 -27.398 1.00 95.81 109 ALA A C 1
ATOM 945 O O . ALA A 1 109 ? 7.198 4.021 -28.457 1.00 95.81 109 ALA A O 1
ATOM 946 N N . ILE A 1 110 ? 6.462 5.701 -27.151 1.00 95.81 110 ILE A N 1
ATOM 947 C CA . ILE A 1 110 ? 6.798 6.780 -28.093 1.00 95.81 110 ILE A CA 1
ATOM 948 C C . ILE A 1 110 ? 8.307 6.803 -28.354 1.00 95.81 110 ILE A C 1
ATOM 950 O O . ILE A 1 110 ? 8.731 6.850 -29.508 1.00 95.81 110 ILE A O 1
ATOM 954 N N . PHE A 1 111 ? 9.123 6.719 -27.305 1.00 96.94 111 PHE A N 1
ATOM 955 C CA . PHE A 1 111 ? 10.579 6.709 -27.428 1.00 96.94 111 PHE A CA 1
ATOM 956 C C . PHE A 1 111 ? 11.088 5.540 -28.290 1.00 96.94 111 PHE A C 1
ATOM 958 O O . PHE A 1 111 ? 11.866 5.742 -29.225 1.00 96.94 111 PHE A O 1
ATOM 965 N N . LEU A 1 112 ? 10.596 4.321 -28.044 1.00 96.44 112 LEU A N 1
ATOM 966 C CA . LEU A 1 112 ? 10.921 3.145 -28.857 1.00 96.44 112 LEU A CA 1
ATOM 967 C C . LEU A 1 112 ? 10.447 3.285 -30.307 1.00 96.44 112 LEU A C 1
ATOM 969 O O . LEU A 1 112 ? 11.140 2.839 -31.224 1.00 96.44 112 LEU A O 1
ATOM 973 N N . LEU A 1 113 ? 9.285 3.902 -30.527 1.00 96.50 113 LEU A N 1
ATOM 974 C CA . LEU A 1 113 ? 8.753 4.161 -31.863 1.00 96.50 113 LEU A CA 1
ATOM 975 C C . LEU A 1 113 ? 9.679 5.112 -32.633 1.00 96.50 113 LEU A C 1
ATOM 977 O O . LEU A 1 113 ? 10.026 4.821 -33.778 1.00 96.50 113 LEU A O 1
ATOM 981 N N . ILE A 1 114 ? 10.160 6.179 -31.989 1.00 96.25 114 ILE A N 1
ATOM 982 C CA . ILE A 1 114 ? 11.133 7.114 -32.573 1.00 96.25 114 ILE A CA 1
ATOM 983 C C . ILE A 1 114 ? 12.437 6.393 -32.932 1.00 96.25 114 ILE A C 1
ATOM 985 O O . ILE A 1 114 ? 12.918 6.531 -34.056 1.00 96.25 114 ILE A O 1
ATOM 989 N N . ILE A 1 115 ? 12.988 5.573 -32.031 1.00 96.75 115 ILE A N 1
ATOM 990 C CA . ILE A 1 115 ? 14.198 4.785 -32.325 1.00 96.75 115 ILE A CA 1
ATOM 991 C C . ILE A 1 115 ? 13.963 3.850 -33.512 1.00 96.75 115 ILE A C 1
ATOM 993 O O . ILE A 1 115 ? 14.803 3.763 -34.409 1.00 96.75 115 ILE A O 1
ATOM 997 N N . ARG A 1 116 ? 12.816 3.163 -33.546 1.00 96.62 116 ARG A N 1
ATOM 998 C CA . ARG A 1 116 ? 12.463 2.259 -34.644 1.00 96.62 116 ARG A CA 1
ATOM 999 C C . ARG A 1 116 ? 12.351 3.012 -35.971 1.00 96.62 116 ARG A C 1
ATOM 1001 O O . ARG A 1 116 ? 12.836 2.501 -36.975 1.00 96.62 116 ARG A O 1
ATOM 1008 N N . LEU A 1 117 ? 11.767 4.212 -35.976 1.00 95.38 117 LEU A N 1
ATOM 1009 C CA . LEU A 1 117 ? 11.712 5.093 -37.147 1.00 95.38 117 LEU A CA 1
ATOM 1010 C C . LEU A 1 117 ? 13.113 5.487 -37.618 1.00 95.38 117 LEU A C 1
ATOM 1012 O O . LEU A 1 117 ? 13.411 5.347 -38.799 1.00 95.38 117 LEU A O 1
ATOM 1016 N N . ILE A 1 118 ? 13.983 5.926 -36.705 1.00 96.25 118 ILE A N 1
ATOM 1017 C CA . ILE A 1 118 ? 15.368 6.298 -37.028 1.00 96.25 118 ILE A CA 1
ATOM 1018 C C . ILE A 1 118 ? 16.121 5.103 -37.616 1.00 96.25 118 ILE A C 1
ATOM 1020 O O . ILE A 1 118 ? 16.759 5.233 -38.658 1.00 96.25 118 ILE A O 1
ATOM 1024 N N . TYR A 1 119 ? 16.017 3.931 -36.987 1.00 96.44 119 TYR A N 1
ATOM 1025 C CA . TYR A 1 119 ? 16.657 2.712 -37.475 1.00 96.44 119 TYR A CA 1
ATOM 1026 C C . TYR A 1 119 ? 16.124 2.305 -38.852 1.00 96.44 119 TYR A C 1
ATOM 1028 O O . TYR A 1 119 ? 16.899 1.949 -39.737 1.00 96.44 119 TYR A O 1
ATOM 1036 N N . TRP A 1 120 ? 14.809 2.398 -39.055 1.00 95.69 120 TRP A N 1
ATOM 1037 C CA . TRP A 1 120 ? 14.180 2.104 -40.338 1.00 95.69 120 TRP A CA 1
ATOM 1038 C C . TRP A 1 120 ? 14.645 3.068 -41.434 1.00 95.69 120 TRP A C 1
ATOM 1040 O O . TRP A 1 120 ? 15.018 2.615 -42.515 1.00 95.69 120 TRP A O 1
ATOM 1050 N N . LEU A 1 121 ? 14.709 4.372 -41.145 1.00 94.75 121 LEU A N 1
ATOM 1051 C CA . LEU A 1 121 ? 15.240 5.382 -42.065 1.00 94.75 121 LEU A CA 1
ATOM 1052 C C . LEU A 1 121 ? 16.712 5.125 -42.392 1.00 94.75 121 LEU A C 1
ATOM 1054 O O . LEU A 1 121 ? 17.095 5.132 -43.560 1.00 94.75 121 LEU A O 1
ATOM 1058 N N . PHE A 1 122 ? 17.528 4.846 -41.378 1.00 95.62 122 PHE A N 1
ATOM 1059 C CA . PHE A 1 122 ? 18.939 4.520 -41.554 1.00 95.62 122 PHE A CA 1
ATOM 1060 C C . PHE A 1 122 ? 19.124 3.282 -42.442 1.00 95.62 122 PHE A C 1
ATOM 1062 O O . PHE A 1 122 ? 19.881 3.315 -43.412 1.00 95.62 122 PHE A O 1
ATOM 1069 N N . TRP A 1 123 ? 18.373 2.212 -42.170 1.00 94.19 123 TRP A N 1
ATOM 1070 C CA . TRP A 1 123 ? 18.398 0.994 -42.974 1.00 94.19 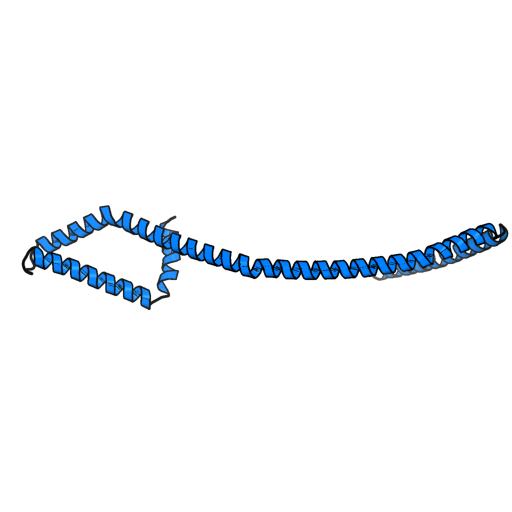123 TRP A CA 1
ATOM 1071 C C . TRP A 1 123 ? 17.910 1.233 -44.407 1.00 94.19 123 TRP A C 1
ATOM 1073 O O . TRP A 1 123 ? 18.473 0.684 -45.353 1.00 94.19 123 TRP A O 1
ATOM 1083 N N . MET A 1 124 ? 16.895 2.081 -44.589 1.00 93.50 124 MET A N 1
ATOM 1084 C CA . MET A 1 124 ? 16.398 2.473 -45.906 1.00 93.50 124 MET A CA 1
ATOM 1085 C C . MET A 1 124 ? 17.480 3.199 -46.714 1.00 93.50 124 MET A C 1
ATOM 1087 O O . MET A 1 124 ? 17.707 2.839 -47.867 1.00 93.50 124 MET A O 1
ATOM 1091 N N . ILE A 1 125 ? 18.192 4.155 -46.109 1.00 93.94 125 ILE A N 1
ATOM 1092 C CA . ILE A 1 125 ? 19.307 4.870 -46.751 1.00 93.94 125 ILE A CA 1
ATOM 1093 C C . ILE A 1 125 ? 20.426 3.893 -47.126 1.00 93.94 125 ILE A C 1
ATOM 1095 O O . ILE A 1 125 ? 20.875 3.880 -48.273 1.00 93.94 125 ILE A O 1
ATOM 1099 N N . LEU A 1 126 ? 20.837 3.026 -46.195 1.00 93.56 126 LEU A N 1
ATOM 1100 C CA . LEU A 1 126 ? 21.848 2.002 -46.467 1.00 93.56 126 LEU A CA 1
ATOM 1101 C C . LEU A 1 126 ? 21.432 1.083 -47.613 1.00 93.56 126 LEU A C 1
ATOM 1103 O O . LEU A 1 126 ? 22.246 0.778 -48.479 1.00 93.56 126 LEU A O 1
ATOM 1107 N N . ARG A 1 127 ? 20.163 0.672 -47.657 1.00 91.62 127 ARG A N 1
ATOM 1108 C CA . ARG A 1 127 ? 19.630 -0.166 -48.733 1.00 91.62 127 ARG A CA 1
ATOM 1109 C C . ARG A 1 127 ? 19.652 0.562 -50.078 1.00 91.62 127 ARG A C 1
ATOM 1111 O O . ARG A 1 127 ? 20.044 -0.045 -51.072 1.00 91.62 127 ARG A O 1
ATOM 1118 N N . ILE A 1 128 ? 19.280 1.843 -50.106 1.00 92.75 128 ILE A N 1
ATOM 1119 C CA . ILE A 1 128 ? 19.336 2.682 -51.314 1.00 92.75 128 ILE A CA 1
ATOM 1120 C C . ILE A 1 128 ? 20.769 2.799 -51.841 1.00 92.75 128 ILE A C 1
ATOM 1122 O O . ILE A 1 128 ? 20.947 2.820 -53.051 1.00 92.75 128 ILE A O 1
ATOM 1126 N N . ILE A 1 129 ? 21.780 2.837 -50.970 1.00 91.81 129 ILE A N 1
ATOM 1127 C CA . ILE A 1 129 ? 23.197 2.904 -51.367 1.00 91.81 129 ILE A CA 1
ATOM 1128 C C . ILE A 1 129 ? 23.739 1.519 -51.754 1.00 91.81 129 ILE A C 1
ATOM 1130 O O . ILE A 1 129 ? 24.472 1.379 -52.731 1.00 91.81 129 ILE A O 1
ATOM 1134 N N . TYR A 1 130 ? 23.368 0.473 -51.017 1.00 92.25 130 TYR A N 1
ATOM 1135 C CA . TYR A 1 130 ? 23.870 -0.883 -51.235 1.00 92.25 130 TYR A CA 1
ATOM 1136 C C . TYR A 1 130 ? 23.378 -1.489 -52.554 1.00 92.25 130 TYR A C 1
ATOM 1138 O O . TYR A 1 130 ? 24.162 -2.128 -53.253 1.00 92.25 130 TYR A O 1
ATOM 1146 N N . ILE A 1 131 ? 22.108 -1.278 -52.922 1.00 87.25 131 ILE A N 1
ATOM 1147 C CA . ILE A 1 131 ? 21.530 -1.809 -54.168 1.00 87.25 131 ILE A CA 1
ATOM 1148 C C . ILE A 1 131 ? 22.325 -1.376 -55.421 1.00 87.25 131 ILE A C 1
ATOM 1150 O O . ILE A 1 131 ? 22.762 -2.261 -56.157 1.00 87.25 131 ILE A O 1
ATOM 1154 N N . PRO A 1 132 ? 22.571 -0.077 -55.693 1.00 87.44 132 PRO A N 1
ATOM 1155 C CA . PRO A 1 132 ? 23.310 0.346 -56.878 1.00 87.44 132 PRO A CA 1
ATOM 1156 C C . PRO A 1 132 ? 24.767 -0.112 -56.834 1.00 87.44 132 PRO A C 1
ATOM 1158 O O . PRO A 1 132 ? 25.283 -0.554 -57.857 1.00 87.44 132 PRO A O 1
ATOM 1161 N N . ILE A 1 133 ? 25.419 -0.093 -55.664 1.00 89.62 133 ILE A N 1
ATOM 1162 C CA . ILE A 1 133 ? 26.787 -0.613 -55.518 1.00 89.62 133 ILE A CA 1
ATOM 1163 C C . ILE A 1 133 ? 26.832 -2.105 -55.860 1.00 89.62 133 ILE A C 1
ATOM 1165 O O . ILE A 1 133 ? 27.702 -2.533 -56.612 1.00 89.62 133 ILE A O 1
ATOM 1169 N N . SER A 1 134 ? 25.883 -2.895 -55.355 1.00 85.56 134 SER A N 1
ATOM 1170 C CA . SER A 1 134 ? 25.795 -4.330 -55.636 1.00 85.56 134 SER A CA 1
ATOM 1171 C C . SER A 1 134 ? 25.593 -4.601 -57.129 1.00 85.56 134 SER A C 1
ATOM 1173 O O . SER A 1 134 ? 26.268 -5.464 -57.690 1.00 85.56 134 SER A O 1
ATOM 1175 N N . ILE A 1 135 ? 24.743 -3.814 -57.798 1.00 85.62 135 ILE A N 1
ATOM 1176 C CA . ILE A 1 135 ? 24.542 -3.896 -59.251 1.00 85.62 135 ILE A CA 1
ATOM 1177 C C . ILE A 1 135 ? 25.842 -3.566 -59.996 1.00 85.62 135 ILE A C 1
ATOM 1179 O O . ILE A 1 135 ? 26.250 -4.335 -60.864 1.00 85.62 135 ILE A O 1
ATOM 1183 N N . ILE A 1 136 ? 26.528 -2.477 -59.632 1.00 86.12 136 ILE A N 1
ATOM 1184 C CA . ILE A 1 136 ? 27.800 -2.073 -60.252 1.00 86.12 136 ILE A CA 1
ATOM 1185 C C . ILE A 1 136 ? 28.868 -3.155 -60.060 1.00 86.12 136 ILE A C 1
ATOM 1187 O O . ILE A 1 136 ? 29.527 -3.531 -61.025 1.00 86.12 136 ILE A O 1
ATOM 1191 N N . VAL A 1 137 ? 29.019 -3.695 -58.848 1.00 85.31 137 VAL A N 1
ATOM 1192 C CA . VAL A 1 137 ? 29.979 -4.769 -58.550 1.00 85.31 137 VAL A CA 1
ATOM 1193 C C . VAL A 1 137 ? 29.655 -6.027 -59.351 1.00 85.31 137 VAL A C 1
ATOM 1195 O O . VAL A 1 137 ? 30.565 -6.637 -59.909 1.00 85.31 137 VAL A O 1
ATOM 1198 N N . ASN A 1 138 ? 28.380 -6.407 -59.454 1.00 80.06 138 ASN A N 1
ATOM 1199 C CA . ASN A 1 138 ? 27.972 -7.586 -60.213 1.00 80.06 138 ASN A CA 1
ATOM 1200 C C . ASN A 1 138 ? 28.256 -7.418 -61.715 1.00 80.06 138 ASN A C 1
ATOM 1202 O O . ASN A 1 138 ? 28.848 -8.303 -62.333 1.00 80.06 138 ASN A O 1
ATOM 1206 N N . ILE A 1 139 ? 27.926 -6.253 -62.282 1.00 80.88 139 ILE A N 1
ATOM 1207 C CA . ILE A 1 139 ? 28.250 -5.909 -63.672 1.00 80.88 139 ILE A CA 1
ATOM 1208 C C . ILE A 1 139 ? 29.768 -5.943 -63.877 1.00 80.88 139 ILE A C 1
ATOM 1210 O O . ILE A 1 139 ? 30.254 -6.632 -64.771 1.00 80.88 139 ILE A O 1
ATOM 1214 N N . PHE A 1 140 ? 30.536 -5.276 -63.014 1.00 78.62 140 PHE A N 1
ATOM 1215 C CA . PHE A 1 140 ? 31.995 -5.236 -63.108 1.00 78.62 140 PHE A CA 1
ATOM 1216 C C . PHE A 1 140 ? 32.617 -6.634 -62.986 1.00 78.62 140 PHE A C 1
ATOM 1218 O O . PHE A 1 140 ? 33.547 -6.961 -63.717 1.00 78.62 140 PHE A O 1
ATOM 1225 N N . SER A 1 141 ? 32.060 -7.504 -62.139 1.00 69.06 141 SER A N 1
ATOM 1226 C CA . SER A 1 141 ? 32.498 -8.898 -62.015 1.00 69.06 141 SER A CA 1
ATOM 1227 C C . SER A 1 141 ? 32.303 -9.712 -63.297 1.00 69.06 141 SER A C 1
ATOM 1229 O O . SER A 1 141 ? 33.106 -10.600 -63.576 1.00 69.06 141 SER A O 1
ATOM 1231 N N . HIS A 1 142 ? 31.285 -9.384 -64.098 1.00 73.38 142 HIS A N 1
ATOM 1232 C CA . HIS A 1 142 ? 31.048 -10.013 -65.394 1.00 73.38 142 HIS A CA 1
ATOM 1233 C C . HIS A 1 142 ? 32.033 -9.518 -66.466 1.00 73.38 142 HIS A C 1
ATOM 1235 O O . HIS A 1 142 ? 32.413 -10.275 -67.355 1.00 73.38 142 HIS A O 1
ATOM 1241 N N . PHE A 1 143 ? 32.489 -8.267 -66.350 1.00 69.69 143 PHE A N 1
ATOM 1242 C CA . PHE A 1 143 ? 33.485 -7.665 -67.243 1.00 69.69 143 PHE A CA 1
ATOM 1243 C C . PHE A 1 143 ? 34.941 -7.959 -66.847 1.00 69.69 143 PHE A C 1
ATOM 1245 O O . PHE A 1 143 ? 35.850 -7.716 -67.641 1.00 69.69 143 PHE A O 1
ATOM 1252 N N . ILE A 1 144 ? 35.191 -8.502 -65.652 1.00 64.56 144 ILE A N 1
ATOM 1253 C CA . ILE A 1 144 ? 36.535 -8.885 -65.213 1.00 64.56 144 ILE A CA 1
ATOM 1254 C C . ILE A 1 144 ? 36.981 -10.184 -65.926 1.00 64.56 144 ILE A C 1
ATOM 1256 O O . ILE A 1 144 ? 36.380 -11.242 -65.718 1.00 64.56 144 ILE A O 1
ATOM 1260 N N . PRO A 1 145 ? 38.079 -10.170 -66.710 1.00 65.44 145 PRO A N 1
ATOM 1261 C CA . PRO A 1 145 ? 38.653 -11.390 -67.272 1.00 65.44 145 PRO A CA 1
ATOM 1262 C C . PRO A 1 145 ? 39.193 -12.297 -66.153 1.00 65.44 145 PRO A C 1
ATOM 1264 O O . PRO A 1 145 ? 39.682 -11.811 -65.129 1.00 65.44 145 PRO A O 1
ATOM 1267 N N . LYS A 1 146 ? 39.158 -13.628 -66.354 1.00 59.09 146 LYS A N 1
ATOM 1268 C CA . LYS A 1 146 ? 39.538 -14.665 -65.359 1.00 59.09 146 LYS A CA 1
ATOM 1269 C C . LYS A 1 146 ? 40.874 -14.392 -64.635 1.00 59.09 146 LYS A C 1
ATOM 1271 O O . LYS A 1 146 ? 41.034 -14.783 -63.483 1.00 59.09 146 LYS A O 1
ATOM 1276 N N . ASN A 1 147 ? 41.788 -13.658 -65.268 1.00 58.56 147 ASN A N 1
ATOM 1277 C CA . ASN A 1 147 ? 43.100 -13.284 -64.739 1.00 58.56 147 ASN A CA 1
ATOM 1278 C C . ASN A 1 147 ? 43.035 -12.342 -63.520 1.00 58.56 147 ASN A C 1
ATOM 1280 O O . ASN A 1 147 ? 43.834 -12.494 -62.602 1.00 58.56 147 ASN A O 1
ATOM 1284 N N . ALA A 1 148 ? 42.076 -11.413 -63.449 1.00 64.12 148 ALA A N 1
ATOM 1285 C CA . ALA A 1 148 ? 41.945 -10.505 -62.299 1.00 64.12 148 ALA A CA 1
ATOM 1286 C C . ALA A 1 148 ? 41.303 -11.191 -61.073 1.00 64.12 148 ALA A C 1
ATOM 1288 O O . ALA A 1 148 ? 41.558 -10.807 -59.930 1.00 64.12 148 ALA A O 1
ATOM 1289 N N . LYS A 1 149 ? 40.559 -12.285 -61.287 1.00 60.62 149 LYS A N 1
ATOM 1290 C CA . LYS A 1 149 ? 40.034 -13.139 -60.209 1.00 60.62 149 LYS A CA 1
ATOM 1291 C C . LYS A 1 149 ? 41.161 -13.834 -59.423 1.00 60.62 149 LYS A C 1
ATOM 1293 O O . LYS A 1 149 ? 41.037 -14.014 -58.214 1.00 60.62 149 LYS A O 1
ATOM 1298 N N . ASN A 1 150 ? 42.291 -14.128 -60.077 1.00 61.09 150 ASN A N 1
ATOM 1299 C CA . ASN A 1 150 ? 43.485 -14.682 -59.426 1.00 61.09 150 ASN A CA 1
ATOM 1300 C C . ASN A 1 150 ? 44.189 -13.667 -58.504 1.00 61.09 150 ASN A C 1
ATOM 1302 O O . ASN A 1 150 ? 44.721 -14.059 -57.468 1.00 61.09 150 ASN A O 1
ATOM 1306 N N . TYR A 1 151 ? 44.142 -12.366 -58.816 1.00 66.44 151 TYR A N 1
ATOM 1307 C CA . TYR A 1 151 ? 44.662 -11.313 -57.929 1.00 66.44 151 TYR A CA 1
ATOM 1308 C C . TYR A 1 151 ? 43.782 -11.110 -56.689 1.00 66.44 151 TYR A C 1
ATOM 1310 O O . TYR A 1 151 ? 44.296 -10.934 -55.589 1.00 66.44 151 TYR A O 1
ATOM 1318 N N . LEU A 1 152 ? 42.457 -11.214 -56.826 1.00 64.69 152 LEU A N 1
ATOM 1319 C CA . LEU A 1 152 ? 41.549 -11.221 -55.670 1.00 64.69 152 LEU A CA 1
ATOM 1320 C C . LEU A 1 152 ? 41.819 -12.412 -54.737 1.00 64.69 152 LEU A C 1
ATOM 1322 O O . LEU A 1 152 ? 41.792 -12.257 -53.518 1.00 64.69 152 LEU A O 1
ATOM 1326 N N . HIS A 1 153 ? 42.150 -13.580 -55.295 1.00 62.78 153 HIS A N 1
ATOM 1327 C CA . HIS A 1 153 ? 42.540 -14.749 -54.505 1.00 62.78 153 HIS A CA 1
ATOM 1328 C C . HIS A 1 153 ? 43.888 -14.551 -53.782 1.00 62.78 153 HIS A C 1
ATOM 1330 O O . HIS A 1 153 ? 44.065 -15.042 -52.666 1.00 62.78 153 HIS A O 1
ATOM 1336 N N . SER A 1 154 ? 44.836 -13.807 -54.366 1.00 63.47 154 SER A N 1
ATOM 1337 C CA . SER A 1 154 ? 46.097 -13.486 -53.678 1.00 63.47 154 SER A CA 1
ATOM 1338 C C . SER A 1 154 ? 45.886 -12.496 -52.524 1.00 63.47 154 SER A C 1
ATOM 1340 O O . SER A 1 154 ? 46.466 -12.673 -51.451 1.00 63.47 154 SER A O 1
ATOM 1342 N N . LEU A 1 155 ? 44.982 -11.525 -52.689 1.00 71.06 155 LEU A N 1
ATOM 1343 C CA . LEU A 1 155 ? 44.577 -10.599 -51.627 1.00 71.06 155 LEU A CA 1
ATOM 1344 C C . LEU A 1 155 ? 43.822 -11.308 -50.495 1.00 71.06 155 LEU A C 1
ATOM 1346 O O . LEU A 1 155 ? 44.075 -11.015 -49.327 1.00 71.06 155 LEU A O 1
ATOM 1350 N N . ALA A 1 156 ? 42.972 -12.290 -50.812 1.00 70.75 156 ALA A N 1
ATOM 1351 C CA . ALA A 1 156 ? 42.333 -13.144 -49.808 1.00 70.75 156 ALA A CA 1
ATOM 1352 C C . ALA A 1 156 ? 43.368 -13.934 -48.982 1.00 70.75 156 ALA A C 1
ATOM 1354 O O . ALA A 1 156 ? 43.236 -14.052 -47.763 1.00 70.75 156 ALA A O 1
ATOM 1355 N N . GLY A 1 157 ? 44.446 -14.405 -49.622 1.00 70.50 157 GLY A N 1
ATOM 1356 C CA . GLY A 1 157 ? 45.576 -15.036 -48.935 1.00 70.50 157 GLY A CA 1
ATOM 1357 C C . GLY A 1 157 ? 46.312 -14.085 -47.983 1.00 70.50 157 GLY A C 1
ATOM 1358 O O . GLY A 1 157 ? 46.669 -14.483 -46.875 1.00 70.50 157 GLY A O 1
ATOM 1359 N N . ILE A 1 158 ? 46.500 -12.819 -48.373 1.00 76.38 158 ILE A N 1
ATOM 1360 C CA . ILE A 1 158 ? 47.109 -11.786 -47.516 1.00 76.38 158 ILE A CA 1
ATOM 1361 C C . ILE A 1 158 ? 46.191 -11.453 -46.331 1.00 76.38 158 ILE A C 1
ATOM 1363 O O . ILE A 1 158 ? 46.667 -11.395 -45.197 1.00 76.38 158 ILE A O 1
ATOM 1367 N N . TYR A 1 159 ? 44.884 -11.310 -46.569 1.00 74.50 159 TYR A N 1
ATOM 1368 C CA . TYR A 1 159 ? 43.891 -11.070 -45.520 1.00 74.50 159 TYR A CA 1
ATOM 1369 C C . TYR A 1 159 ? 43.870 -12.202 -44.485 1.00 74.50 159 TYR A C 1
ATOM 1371 O O . TYR A 1 159 ? 44.021 -11.935 -43.296 1.00 74.50 159 TYR A O 1
ATOM 1379 N N . SER A 1 160 ? 43.818 -13.464 -44.929 1.00 70.38 160 SER A N 1
ATOM 1380 C CA . SER A 1 160 ? 43.867 -14.634 -44.039 1.00 70.38 160 SER A CA 1
ATOM 1381 C C . SER A 1 160 ? 45.161 -14.692 -43.217 1.00 70.38 160 SER A C 1
ATOM 1383 O O . SER A 1 160 ? 45.152 -15.078 -42.048 1.00 70.38 160 SER A O 1
ATOM 1385 N N . LYS A 1 161 ? 46.290 -14.255 -43.788 1.00 78.69 161 LYS A N 1
ATOM 1386 C CA . LYS A 1 161 ? 47.571 -14.185 -43.071 1.00 78.69 161 LYS A CA 1
ATOM 1387 C C . LYS A 1 161 ? 47.562 -13.114 -41.979 1.00 78.69 161 LYS A C 1
ATOM 1389 O O . LYS A 1 161 ? 48.088 -13.350 -40.890 1.00 78.69 161 LYS A O 1
ATOM 1394 N N . ILE A 1 162 ? 46.969 -11.955 -42.261 1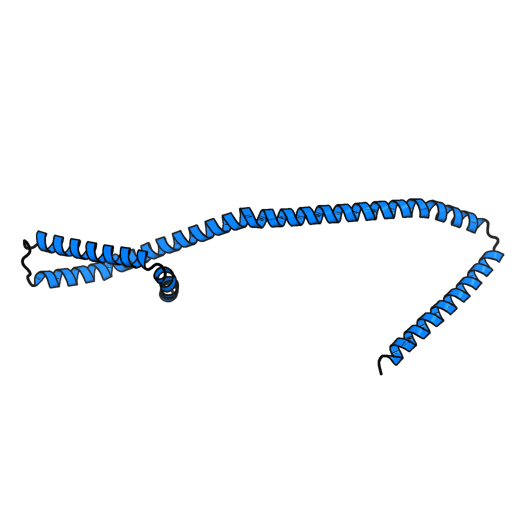.00 80.56 162 ILE A N 1
ATOM 1395 C CA . ILE A 1 162 ? 46.810 -10.855 -41.299 1.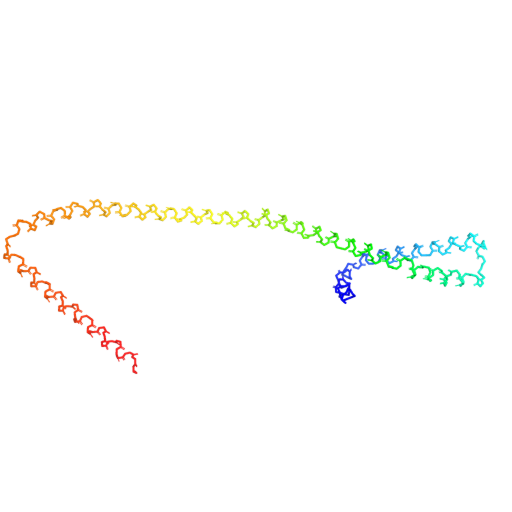00 80.56 162 ILE A CA 1
ATOM 1396 C C . ILE A 1 162 ? 45.833 -11.262 -40.188 1.00 80.56 162 ILE A C 1
ATOM 1398 O O . ILE A 1 162 ? 46.138 -11.097 -39.011 1.00 80.56 162 ILE A O 1
ATOM 1402 N N . GLU A 1 163 ? 44.707 -11.875 -40.541 1.00 81.69 163 GLU A N 1
ATOM 1403 C CA . GLU A 1 163 ? 43.721 -12.384 -39.588 1.00 81.69 163 GLU A CA 1
ATOM 1404 C C . GLU A 1 163 ? 44.334 -13.438 -38.661 1.00 81.69 163 GLU A C 1
ATOM 1406 O O . GLU A 1 163 ? 44.302 -13.280 -37.441 1.00 81.69 163 GLU A O 1
ATOM 1411 N N . ASN A 1 164 ? 45.008 -14.449 -39.220 1.00 81.50 164 ASN A N 1
ATOM 1412 C CA . ASN A 1 164 ? 45.690 -15.462 -38.418 1.00 81.50 164 ASN A CA 1
ATOM 1413 C C . ASN A 1 164 ? 46.754 -14.854 -37.505 1.00 81.50 164 ASN A C 1
ATOM 1415 O O . ASN A 1 164 ? 46.887 -15.280 -36.360 1.00 81.50 164 ASN A O 1
ATOM 1419 N N . SER A 1 165 ? 47.506 -13.849 -37.957 1.00 80.44 165 SER A N 1
ATOM 1420 C CA . SER A 1 165 ? 48.530 -13.222 -37.111 1.00 80.44 165 SER A CA 1
ATOM 1421 C C . SER A 1 165 ? 47.933 -12.360 -35.994 1.00 80.44 165 SER A C 1
ATOM 1423 O O . SER A 1 165 ? 48.488 -12.338 -34.892 1.00 80.44 165 SER A O 1
ATOM 1425 N N . ILE A 1 166 ? 46.777 -11.733 -36.216 1.00 81.69 166 ILE A N 1
ATOM 1426 C CA . ILE A 1 166 ? 46.023 -11.028 -35.171 1.00 81.69 166 ILE A CA 1
ATOM 1427 C C . ILE A 1 166 ? 45.429 -12.024 -34.167 1.00 81.69 166 ILE A C 1
ATOM 1429 O O . ILE A 1 166 ? 45.649 -11.856 -32.969 1.00 81.69 166 ILE A O 1
ATOM 1433 N N . VAL A 1 167 ? 44.761 -13.084 -34.632 1.00 82.69 167 VAL A N 1
ATOM 1434 C CA . VAL A 1 167 ? 44.178 -14.141 -33.782 1.00 82.69 1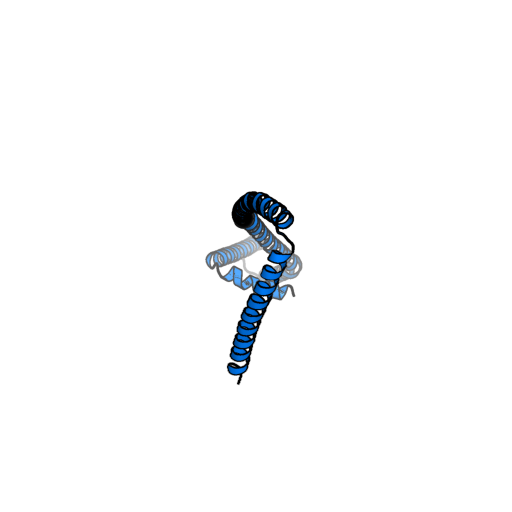67 VAL A CA 1
ATOM 1435 C C . VAL A 1 167 ? 45.256 -14.831 -32.946 1.00 82.69 167 VAL A C 1
ATOM 1437 O O . VAL A 1 167 ? 45.088 -15.004 -31.741 1.00 82.69 167 VAL A O 1
ATOM 1440 N N . THR A 1 168 ? 46.400 -15.163 -33.549 1.00 80.19 168 THR A N 1
ATOM 1441 C CA . THR A 1 168 ? 47.525 -15.794 -32.836 1.00 80.19 168 THR A CA 1
ATOM 1442 C C . THR A 1 168 ? 48.113 -14.855 -31.782 1.00 80.19 168 THR A C 1
ATOM 1444 O O . THR A 1 168 ? 48.397 -15.284 -30.664 1.00 80.19 168 THR A O 1
ATOM 1447 N N . ARG A 1 169 ? 48.258 -13.556 -32.089 1.00 80.19 169 ARG A N 1
ATOM 1448 C CA . ARG A 1 169 ? 48.688 -12.560 -31.093 1.00 80.19 169 ARG A CA 1
ATOM 1449 C C . ARG A 1 169 ? 47.688 -12.434 -29.953 1.00 80.19 169 ARG A C 1
ATOM 1451 O O . ARG A 1 169 ? 48.106 -12.430 -28.803 1.00 80.19 169 ARG A O 1
ATOM 1458 N N . TRP A 1 170 ? 46.397 -12.365 -30.258 1.00 78.88 170 TRP A N 1
ATOM 1459 C CA . TRP A 1 170 ? 45.336 -12.305 -29.256 1.00 78.88 170 TRP A CA 1
ATOM 1460 C C . TRP A 1 170 ? 45.353 -13.524 -28.336 1.00 78.88 170 TRP A C 1
ATOM 1462 O O . TRP A 1 170 ? 45.354 -13.365 -27.119 1.00 78.88 170 TRP A O 1
ATOM 1472 N N . LYS A 1 171 ? 45.464 -14.731 -28.896 1.00 80.38 171 LYS A N 1
ATOM 1473 C CA . LYS A 1 171 ? 45.558 -15.973 -28.120 1.00 80.38 171 LYS A CA 1
ATOM 1474 C C . LYS A 1 171 ? 46.766 -15.972 -27.175 1.00 80.38 171 LYS A C 1
ATOM 1476 O O . LYS A 1 171 ? 46.618 -16.271 -25.998 1.00 80.38 171 LYS A O 1
ATOM 1481 N N . ASN A 1 172 ? 47.924 -15.509 -27.651 1.00 78.44 172 ASN A N 1
ATOM 1482 C CA . ASN A 1 172 ? 49.128 -15.368 -26.826 1.00 78.44 172 ASN A CA 1
ATOM 1483 C C . ASN A 1 172 ? 48.999 -14.316 -25.706 1.00 78.44 172 ASN A C 1
ATOM 1485 O O . ASN A 1 172 ? 49.680 -14.437 -24.691 1.00 78.44 172 ASN A O 1
ATOM 1489 N N . TYR A 1 173 ? 48.175 -13.275 -25.879 1.00 76.19 173 TYR A N 1
ATOM 1490 C CA . TYR A 1 173 ? 47.873 -12.318 -24.806 1.00 76.19 173 TYR A CA 1
ATOM 1491 C C . TYR A 1 173 ? 46.983 -12.942 -23.725 1.00 76.19 173 TYR A C 1
ATOM 1493 O O . TYR A 1 173 ? 47.233 -12.723 -22.543 1.00 76.19 173 TYR A O 1
ATOM 1501 N N . TRP A 1 174 ? 45.990 -13.745 -24.118 1.00 71.25 174 TRP A N 1
ATOM 1502 C CA . TRP A 1 174 ? 45.124 -14.466 -23.180 1.00 71.25 174 TRP A CA 1
ATOM 1503 C C . TRP A 1 174 ? 45.877 -15.562 -22.411 1.00 71.25 174 TRP A C 1
ATOM 1505 O O . TRP A 1 174 ? 45.732 -15.644 -21.195 1.00 71.25 174 TRP A O 1
ATOM 1515 N N . ASP A 1 175 ? 46.756 -16.322 -23.071 1.00 69.50 175 ASP A N 1
ATOM 1516 C CA . ASP A 1 175 ? 47.555 -17.376 -22.421 1.00 69.50 175 ASP A CA 1
ATOM 1517 C C . ASP A 1 175 ? 48.630 -16.822 -21.460 1.00 69.50 175 ASP A C 1
ATOM 1519 O O . ASP A 1 175 ? 49.030 -17.510 -20.526 1.00 69.50 175 ASP A O 1
ATOM 1523 N N . LYS A 1 176 ? 49.090 -15.573 -21.642 1.00 62.16 176 LYS A N 1
ATOM 1524 C CA . LYS A 1 176 ? 50.051 -14.906 -20.735 1.00 62.16 176 LYS A CA 1
ATOM 1525 C C . LYS A 1 176 ? 49.403 -14.120 -19.590 1.00 62.16 176 LYS A C 1
ATOM 1527 O O . LYS A 1 176 ? 50.105 -13.739 -18.661 1.00 62.16 176 LYS A O 1
ATOM 1532 N N . GLY A 1 177 ? 48.104 -13.832 -19.669 1.00 59.28 177 GLY A N 1
ATOM 1533 C CA . GLY A 1 177 ? 47.350 -13.132 -18.621 1.00 59.28 177 GLY A CA 1
ATOM 1534 C C . GLY A 1 177 ? 46.667 -14.061 -17.610 1.00 59.28 177 GLY A C 1
ATOM 1535 O O . GLY A 1 177 ? 46.021 -13.568 -16.691 1.00 59.28 177 GLY A O 1
ATOM 1536 N N . GLY A 1 178 ? 46.773 -15.382 -17.800 1.00 57.66 178 GLY A N 1
ATOM 1537 C CA . GLY A 1 178 ? 46.146 -16.416 -16.969 1.00 57.66 178 GLY A CA 1
ATOM 1538 C C . GLY A 1 178 ? 47.114 -17.276 -16.145 1.00 57.66 178 GLY 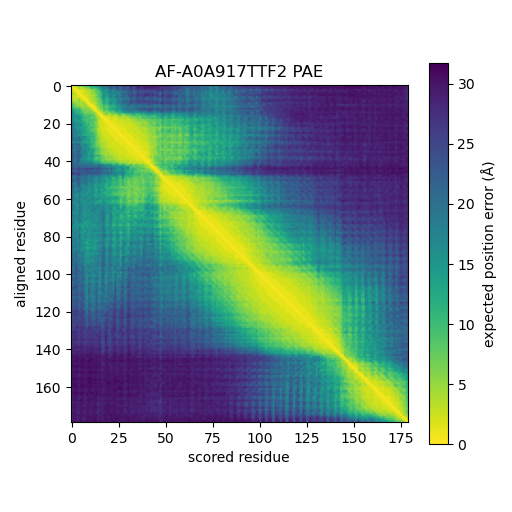A C 1
ATOM 1539 O O . GLY A 1 178 ? 46.693 -18.324 -15.660 1.00 57.66 178 GLY A O 1
ATOM 1540 N N . SER A 1 179 ? 48.381 -16.869 -16.006 1.00 47.16 179 SER A N 1
ATOM 1541 C CA . SER A 1 179 ? 49.403 -17.520 -15.165 1.00 47.16 179 SER A CA 1
ATOM 1542 C C . SER A 1 179 ? 49.838 -16.625 -14.016 1.00 47.16 179 SER A C 1
ATOM 1544 O O . SER A 1 179 ? 50.227 -15.477 -14.335 1.00 47.16 179 SER A O 1
#

Sequence (179 aa):
MALETFRRFEDYWKKNIIFNYMMEISFWLLQTLILFYLLFVVNNGEVRFYIFLAVLCGFAAYQSLFASYYCRLLERIITSFLALYHFVYQIIDTIIFTPLKWLIQLLFAIFLLIIRLIYWLFWMILRIIYIPISIIVNIFSHFIPKNAKNYLHSLAGIYSKIENSIVTRWKNYWDKGGS

Solvent-accessible surface area (backbone atoms only — not comparable to full-atom values): 9888 Å² total; per-residue (Å²): 111,71,68,60,55,51,58,65,50,52,64,65,59,66,70,45,58,68,61,51,51,53,52,50,52,50,48,54,51,51,53,50,50,53,53,50,52,51,38,42,75,76,44,80,63,62,92,55,77,63,55,60,52,50,51,53,50,50,49,52,47,40,61,72,65,42,47,65,54,50,52,53,52,51,51,51,51,52,52,49,52,53,50,51,51,51,50,52,49,50,48,51,45,54,69,51,55,46,55,53,52,52,52,52,50,49,53,52,50,52,52,52,49,51,51,50,50,52,51,50,52,52,51,50,54,52,48,66,54,46,53,59,51,52,51,51,52,53,53,49,58,71,71,52,57,76,71,60,57,55,52,54,53,52,51,51,52,52,50,53,52,52,50,51,52,50,53,52,51,52,50,54,50,54,67,63,72,73,115

Radius of gyration: 45.78 Å; Cα contacts (8 Å, |Δi|>4): 15; chains: 1; bounding box: 88×30×118 Å

Foldseek 3Di:
DVVVVVVVCVVVVVPPPPVVVVVVVVVVVVVVVVLVVVCCVPPVNDDDPVSVVVVVVVVVCCVPPPPVVVVVVVVVVVVVVVVVVVVVVVVCCCVPVVVVVVVVVVVVVVVVVVVVVVVVVVVVVVCVVVVVVVVVVVVVVVVDDPVVVVVVVVVVVVVVVVVVVVVVVVVVVVVVVPD

Organism: NCBI:txid470815